Protein AF-A0A953Q8E8-F1 (afdb_monomer_lite)

Foldseek 3Di:
DDDDDDDDPPPPDDLVVVLVVVLVVVVVVLVVVVVVVVPPPDVDDDPDPVVVVVVVVVVVVVSVVVVVVVSVVSVVVSVLVVLVVVPPVPSVVVVVVVVVVVVVVVVVVVVVVVVVVVCVVVVVCVVPVPCPPVVLVVLLVVLVVVLVVQQVLQQVLQVVLLPDPQNLCCLVVVNCPSSQVSVVVCVVSLQLWKKFKDFQRATPDIDNDPDDPVVVVVFFPPPDLPPDFGWGDDPQWIWTWHWDAHPPGMIMIRIHTDDGCSVVSNVVCVVPDDDPPPPDDPPDDDDDDDDDDDDDDDD

Structure (mmCIF, N/CA/C/O backbone):
data_AF-A0A953Q8E8-F1
#
_entry.id   AF-A0A953Q8E8-F1
#
loop_
_atom_site.group_PDB
_atom_site.id
_atom_site.type_symbol
_atom_site.label_atom_id
_atom_site.label_alt_id
_atom_site.label_comp_id
_atom_site.label_asym_id
_atom_site.label_entity_id
_atom_site.label_seq_id
_atom_site.pdbx_PDB_ins_code
_atom_site.Cartn_x
_atom_site.Cartn_y
_atom_site.Cartn_z
_atom_site.occupancy
_atom_site.B_iso_or_equiv
_atom_site.auth_seq_id
_atom_site.auth_comp_id
_atom_site.auth_asym_id
_atom_site.auth_atom_id
_atom_site.pdbx_PDB_model_num
ATOM 1 N N . MET A 1 1 ? -44.436 -12.951 95.318 1.00 45.59 1 MET A N 1
ATOM 2 C CA . MET A 1 1 ? -43.429 -12.126 94.616 1.00 45.59 1 MET A CA 1
ATOM 3 C C . MET A 1 1 ? -42.955 -12.911 93.400 1.00 45.59 1 MET A C 1
ATOM 5 O O . MET A 1 1 ? -42.306 -13.929 93.579 1.00 45.59 1 MET A O 1
ATOM 9 N N . VAL A 1 2 ? -43.357 -12.518 92.189 1.00 55.03 2 VAL A N 1
ATOM 10 C CA . VAL A 1 2 ? -42.912 -13.153 90.934 1.00 55.03 2 VAL A CA 1
ATOM 11 C C . VAL A 1 2 ? -41.957 -12.173 90.262 1.00 55.03 2 VAL A C 1
ATOM 13 O O . VAL A 1 2 ? -42.358 -11.064 89.922 1.00 55.03 2 VAL A O 1
ATOM 16 N N . ALA A 1 3 ? -40.685 -12.548 90.145 1.00 64.62 3 ALA A N 1
ATOM 17 C CA . ALA A 1 3 ? -39.668 -11.712 89.516 1.00 64.62 3 ALA A CA 1
ATOM 18 C C . ALA A 1 3 ? -39.956 -11.551 88.005 1.00 64.62 3 ALA A C 1
ATOM 20 O O . ALA A 1 3 ? -40.271 -12.550 87.346 1.00 64.62 3 ALA A O 1
ATOM 21 N N . PRO A 1 4 ? -39.839 -10.343 87.419 1.00 59.78 4 PRO A N 1
ATOM 22 C CA . PRO A 1 4 ? -39.986 -10.159 85.979 1.00 59.78 4 PRO A CA 1
ATOM 23 C C . PRO A 1 4 ? -38.814 -10.821 85.246 1.00 59.78 4 PRO A C 1
ATOM 25 O O . PRO A 1 4 ? -37.652 -10.634 85.610 1.00 59.78 4 PRO A O 1
ATOM 28 N N . ARG A 1 5 ? -39.107 -11.600 84.201 1.00 61.28 5 ARG A N 1
ATOM 29 C CA . ARG A 1 5 ? -38.079 -12.232 83.360 1.00 61.28 5 ARG A CA 1
ATOM 30 C C . ARG A 1 5 ? -37.286 -11.155 82.599 1.00 61.28 5 ARG A C 1
ATOM 32 O O . ARG A 1 5 ? -37.912 -10.278 82.004 1.00 61.28 5 ARG A O 1
ATOM 39 N N . PRO A 1 6 ? -35.943 -11.222 82.550 1.00 56.91 6 PRO A N 1
ATOM 40 C CA . PRO A 1 6 ? -35.150 -10.268 81.786 1.00 56.91 6 PRO A CA 1
ATOM 41 C C . PRO A 1 6 ? -35.373 -10.464 80.282 1.00 56.91 6 PRO A C 1
ATOM 43 O O . PRO A 1 6 ? -35.261 -11.572 79.751 1.00 56.91 6 PRO A O 1
ATOM 46 N N . ILE A 1 7 ? -35.682 -9.367 79.594 1.00 59.38 7 ILE A N 1
ATOM 47 C CA . ILE A 1 7 ? -35.796 -9.297 78.138 1.00 59.38 7 ILE A CA 1
ATOM 48 C C . ILE A 1 7 ? -34.377 -9.427 77.573 1.00 59.38 7 ILE A C 1
ATOM 50 O O . ILE A 1 7 ? -33.546 -8.541 77.766 1.00 59.38 7 ILE A O 1
ATOM 54 N N . ARG A 1 8 ? -34.070 -10.542 76.899 1.00 60.88 8 ARG A N 1
ATOM 55 C CA . ARG A 1 8 ? -32.809 -10.670 76.155 1.00 60.88 8 ARG A CA 1
ATOM 56 C C . ARG A 1 8 ? -32.838 -9.690 74.975 1.00 60.88 8 ARG A C 1
ATOM 58 O O . ARG A 1 8 ? -33.804 -9.726 74.213 1.00 60.88 8 ARG A O 1
ATOM 65 N N . PRO A 1 9 ? -31.807 -8.855 74.767 1.00 49.25 9 PRO A N 1
ATOM 66 C CA . PRO A 1 9 ? -31.685 -8.118 73.522 1.00 49.25 9 PRO A CA 1
ATOM 67 C C . PRO A 1 9 ? -31.403 -9.115 72.389 1.00 49.25 9 PRO A C 1
ATOM 69 O O . PRO A 1 9 ? -30.383 -9.803 72.385 1.00 49.25 9 PRO A O 1
ATOM 72 N N . GLU A 1 10 ? -32.329 -9.203 71.436 1.00 50.34 10 GLU A N 1
ATOM 73 C CA . GLU A 1 10 ? -32.137 -9.856 70.139 1.00 50.34 10 GLU A CA 1
ATOM 74 C C . GLU A 1 10 ? -30.954 -9.186 69.416 1.00 50.34 10 GLU A C 1
ATOM 76 O O . GLU A 1 10 ? -31.073 -8.128 68.793 1.00 50.34 10 GLU A O 1
ATOM 81 N N . LEU A 1 11 ? -29.770 -9.789 69.531 1.00 51.69 11 LEU A N 1
ATOM 82 C CA . LEU A 1 11 ? -28.597 -9.456 68.729 1.00 51.69 11 LEU A CA 1
ATOM 83 C C . LEU A 1 11 ? -28.919 -9.768 67.267 1.00 51.69 11 LEU A C 1
ATOM 85 O O . LEU A 1 11 ? -28.750 -10.899 66.834 1.00 51.69 11 LEU A O 1
ATOM 89 N N . LYS A 1 12 ? -29.376 -8.770 66.505 1.00 48.22 12 LYS A N 1
ATOM 90 C CA . LYS A 1 12 ? -29.641 -8.867 65.062 1.00 48.22 12 LYS A CA 1
ATOM 91 C C . LYS A 1 12 ? -28.322 -8.922 64.271 1.00 48.22 12 LYS A C 1
ATOM 93 O O . LYS A 1 12 ? -27.727 -7.865 64.035 1.00 48.22 12 LYS A O 1
ATOM 98 N N . PRO A 1 13 ? -27.843 -10.088 63.792 1.00 56.03 13 PRO A N 1
ATOM 99 C CA . PRO A 1 13 ? -26.496 -10.207 63.259 1.00 56.03 13 PRO A CA 1
ATOM 100 C C . PRO A 1 13 ? -26.566 -10.603 61.780 1.00 56.03 13 PRO A C 1
ATOM 102 O O . PRO A 1 13 ? -26.566 -11.789 61.472 1.00 56.03 13 PRO A O 1
ATOM 105 N N . SER A 1 14 ? -26.646 -9.664 60.825 1.00 51.94 14 SER A N 1
ATOM 106 C CA . SER A 1 14 ? -26.509 -10.099 59.413 1.00 51.94 14 SER A CA 1
ATOM 107 C C . SER A 1 14 ? -26.249 -9.045 58.337 1.00 51.94 14 SER A C 1
ATOM 109 O O . SER A 1 14 ? -25.827 -9.407 57.249 1.00 51.94 14 SER A O 1
ATOM 111 N N . SER A 1 15 ? -26.443 -7.742 58.567 1.00 57.56 15 SER A N 1
ATOM 112 C CA . SER A 1 15 ? -26.245 -6.784 57.456 1.00 57.56 15 SER A CA 1
ATOM 113 C C . SER A 1 15 ? -24.759 -6.564 57.119 1.00 57.56 15 SER A C 1
ATOM 115 O O . SER A 1 15 ? -24.371 -6.519 55.956 1.00 57.56 15 SER A O 1
ATOM 117 N N . ARG A 1 16 ? -23.884 -6.524 58.137 1.00 59.19 16 ARG A N 1
ATOM 118 C CA . ARG A 1 16 ? -22.443 -6.265 57.945 1.00 59.19 16 ARG A CA 1
ATOM 119 C C . ARG A 1 16 ? -21.725 -7.391 57.194 1.00 59.19 16 ARG A C 1
ATOM 121 O O . ARG A 1 16 ? -20.856 -7.109 56.382 1.00 59.19 16 ARG A O 1
ATOM 128 N N . LYS A 1 17 ? -22.119 -8.650 57.423 1.00 58.66 17 LYS A N 1
ATOM 129 C CA . LYS A 1 17 ? -21.502 -9.823 56.782 1.00 58.66 17 LYS A CA 1
ATOM 130 C C . LYS A 1 17 ? -21.804 -9.873 55.278 1.00 58.66 17 LYS A C 1
ATOM 132 O O . LYS A 1 17 ? -20.897 -10.121 54.498 1.00 58.66 17 LYS A O 1
ATOM 137 N N . GLY A 1 18 ? -23.034 -9.545 54.868 1.00 60.41 18 GLY A N 1
ATOM 138 C CA . GLY A 1 18 ? -23.411 -9.482 53.449 1.00 60.41 18 GLY A CA 1
ATOM 139 C C . GLY A 1 18 ? -22.715 -8.353 52.683 1.00 60.41 18 GLY A C 1
ATOM 140 O O . GLY A 1 18 ? -22.295 -8.554 51.549 1.00 60.41 18 GLY A O 1
ATOM 141 N N . VAL A 1 19 ? -22.521 -7.191 53.323 1.00 64.12 19 VAL A N 1
ATOM 142 C CA . VAL A 1 19 ? -21.741 -6.086 52.739 1.00 64.12 19 VAL A CA 1
ATOM 143 C C . VAL A 1 19 ? -20.289 -6.501 52.534 1.00 64.12 19 VAL A C 1
ATOM 145 O O . VAL A 1 19 ? -19.754 -6.267 51.460 1.00 64.12 19 VAL A O 1
ATOM 148 N N . ILE A 1 20 ? -19.669 -7.151 53.524 1.00 69.19 20 ILE A N 1
ATOM 149 C CA . ILE A 1 20 ? -18.280 -7.616 53.419 1.00 69.19 20 ILE A CA 1
ATOM 150 C C . ILE A 1 20 ? -18.137 -8.651 52.297 1.00 69.19 20 ILE A C 1
ATOM 152 O O . ILE A 1 20 ? -17.208 -8.530 51.513 1.00 69.19 20 ILE A O 1
ATOM 156 N N . VAL A 1 21 ? -19.070 -9.603 52.172 1.00 70.50 21 VAL A N 1
ATOM 157 C CA . VAL A 1 21 ? -19.035 -10.650 51.132 1.00 70.50 21 VAL A CA 1
ATOM 158 C C . VAL A 1 21 ? -19.229 -10.087 49.722 1.00 70.50 21 VAL A C 1
ATOM 160 O O . VAL A 1 21 ? -18.520 -10.488 48.804 1.00 70.50 21 VAL A O 1
ATOM 163 N N . LEU A 1 22 ? -20.157 -9.144 49.525 1.00 68.44 22 LEU A N 1
ATOM 164 C CA . LEU A 1 22 ? -20.314 -8.507 48.213 1.00 68.44 22 LEU A CA 1
ATOM 165 C C . LEU A 1 22 ? -19.077 -7.669 47.858 1.00 68.44 22 LEU A C 1
ATOM 167 O O . LEU A 1 22 ? -18.671 -7.615 46.704 1.00 68.44 22 LEU A O 1
ATOM 171 N N . LEU A 1 23 ? -18.472 -7.029 48.855 1.00 67.62 23 LEU A N 1
ATOM 172 C CA . LEU A 1 23 ? -17.284 -6.202 48.699 1.00 67.62 23 LEU A CA 1
ATOM 173 C C . LEU A 1 23 ? -16.067 -7.061 48.322 1.00 67.62 23 LEU A C 1
ATOM 175 O O . LEU A 1 23 ? -15.373 -6.716 47.369 1.00 67.62 23 LEU A O 1
ATOM 179 N N . THR A 1 24 ? -15.859 -8.216 48.964 1.00 74.12 24 THR A N 1
ATOM 180 C CA . THR A 1 24 ? -14.834 -9.181 48.532 1.00 74.12 24 THR A CA 1
ATOM 181 C C . THR A 1 24 ? -15.126 -9.763 47.155 1.00 74.12 24 THR A C 1
ATOM 183 O O . THR A 1 24 ? -14.203 -9.867 46.355 1.00 74.12 24 THR A O 1
ATOM 186 N N . LEU A 1 25 ? -16.382 -10.090 46.832 1.00 76.81 25 LEU A N 1
ATOM 187 C CA . LEU A 1 25 ? -16.746 -10.605 45.507 1.00 76.81 25 LEU A CA 1
ATOM 188 C C . LEU A 1 25 ? -16.512 -9.561 44.404 1.00 76.81 25 LEU A C 1
ATOM 190 O O . LEU A 1 25 ? -16.001 -9.892 43.339 1.00 76.81 25 LEU A O 1
ATOM 194 N N . CYS A 1 26 ? -16.843 -8.297 44.671 1.00 69.88 26 CYS A N 1
ATOM 195 C CA . CYS A 1 26 ? -16.631 -7.197 43.739 1.00 69.88 26 CYS A CA 1
ATOM 196 C C . CYS A 1 26 ? -15.137 -6.928 43.531 1.00 69.88 26 CYS A C 1
ATOM 198 O O . CYS A 1 26 ? -14.725 -6.740 42.393 1.00 69.88 26 CYS A O 1
ATOM 200 N N . ILE A 1 27 ? -14.325 -6.965 44.598 1.00 75.00 27 ILE A N 1
ATOM 201 C CA . ILE A 1 27 ? -12.858 -6.865 44.511 1.00 75.00 27 ILE A CA 1
ATOM 202 C C . ILE A 1 27 ? -12.277 -8.034 43.707 1.00 75.00 27 ILE A C 1
ATOM 204 O O . ILE A 1 27 ? -11.412 -7.817 42.867 1.00 75.00 27 ILE A O 1
ATOM 208 N N . LEU A 1 28 ? -12.761 -9.258 43.928 1.00 77.19 28 LEU A N 1
ATOM 209 C CA . LEU A 1 28 ? -12.260 -10.459 43.257 1.00 77.19 28 LEU A CA 1
ATOM 210 C C . LEU A 1 28 ? -12.620 -10.482 41.766 1.00 77.19 28 LEU A C 1
ATOM 212 O O . LEU A 1 28 ? -11.763 -10.765 40.934 1.00 77.19 28 LEU A O 1
ATOM 216 N N . LEU A 1 29 ? -13.859 -10.127 41.413 1.00 75.44 29 LEU A N 1
ATOM 217 C CA . LEU A 1 29 ? -14.298 -10.017 40.018 1.00 75.44 29 LEU A CA 1
ATOM 218 C C . LEU A 1 29 ? -13.484 -8.955 39.275 1.00 75.44 29 LEU A C 1
ATOM 220 O O . LEU A 1 29 ? -13.043 -9.159 38.149 1.00 75.44 29 LEU A O 1
ATOM 224 N N . LEU A 1 30 ? -13.229 -7.841 39.945 1.00 65.62 30 LEU A N 1
ATOM 225 C CA . LEU A 1 30 ? -12.467 -6.728 39.415 1.00 65.62 30 LEU A CA 1
ATOM 226 C C . LEU A 1 30 ? -10.963 -7.032 39.289 1.00 65.62 30 LEU A C 1
ATOM 228 O O . LEU A 1 30 ? -10.337 -6.614 38.318 1.00 65.62 30 LEU A O 1
ATOM 232 N N . PHE A 1 31 ? -10.401 -7.827 40.202 1.00 73.38 31 PHE A N 1
ATOM 233 C CA . PHE A 1 31 ? -9.064 -8.404 40.056 1.00 73.38 31 PHE A CA 1
ATOM 234 C C . PHE A 1 31 ? -8.991 -9.367 38.858 1.00 73.38 31 PHE A C 1
ATOM 236 O O . PHE A 1 31 ? -8.017 -9.354 38.111 1.00 73.38 31 PHE A O 1
ATOM 243 N N . GLY A 1 32 ? -10.049 -10.145 38.609 1.00 76.62 32 GLY A N 1
ATOM 244 C CA . GLY A 1 32 ? -10.161 -10.987 37.414 1.00 76.62 32 GLY A CA 1
ATOM 245 C C . GLY A 1 32 ? -10.196 -10.183 36.110 1.00 76.62 32 GLY A C 1
ATOM 246 O O . GLY A 1 32 ? -9.513 -10.533 35.152 1.00 76.62 32 GLY A O 1
ATOM 247 N N . VAL A 1 33 ? -10.935 -9.069 36.082 1.00 69.81 33 VAL A N 1
ATOM 248 C CA . VAL A 1 33 ? -10.978 -8.163 34.919 1.00 69.81 33 VAL A CA 1
ATOM 249 C C . VAL A 1 33 ? -9.622 -7.492 34.680 1.00 69.81 33 VAL A C 1
ATOM 251 O O . VAL A 1 33 ? -9.218 -7.374 33.529 1.00 69.81 33 VAL A O 1
ATOM 254 N N . LEU A 1 34 ? -8.888 -7.113 35.733 1.00 67.56 34 LEU A N 1
ATOM 255 C CA . LEU A 1 34 ? -7.507 -6.620 35.613 1.00 67.56 34 LEU A CA 1
ATOM 256 C C . LEU A 1 34 ? -6.601 -7.627 34.915 1.00 67.56 34 LEU A C 1
ATOM 258 O O . LEU A 1 34 ? -5.953 -7.270 33.940 1.00 67.56 34 LEU A O 1
ATOM 262 N N . LEU A 1 35 ? -6.589 -8.874 35.395 1.00 70.31 35 LEU A N 1
ATOM 263 C CA . LEU A 1 35 ? -5.771 -9.938 34.811 1.00 70.31 35 LEU A CA 1
ATOM 264 C C . LEU A 1 35 ? -6.138 -10.198 33.347 1.00 70.31 35 LEU A C 1
ATOM 266 O O . LEU A 1 35 ? -5.256 -10.445 32.524 1.00 70.31 35 LEU A O 1
ATOM 270 N N . ALA A 1 36 ? -7.428 -10.117 33.013 1.00 64.88 36 ALA A N 1
ATOM 271 C CA . ALA A 1 36 ? -7.898 -10.249 31.642 1.00 64.88 36 ALA A CA 1
ATOM 272 C C . ALA A 1 36 ? -7.416 -9.081 30.767 1.00 64.88 36 ALA A C 1
ATOM 274 O O . ALA A 1 36 ? -6.852 -9.318 29.706 1.00 64.88 36 ALA A O 1
ATOM 275 N N . LEU A 1 37 ? -7.568 -7.833 31.222 1.00 61.59 37 LEU A N 1
ATOM 276 C CA . LEU A 1 37 ? -7.144 -6.641 30.479 1.00 61.59 37 LEU A CA 1
ATOM 277 C C . LEU A 1 37 ? -5.624 -6.558 30.297 1.00 61.59 37 LEU A C 1
ATOM 279 O O . LEU A 1 37 ? -5.180 -6.095 29.256 1.00 61.59 37 LEU A O 1
ATOM 283 N N . THR A 1 38 ? -4.830 -7.027 31.265 1.00 63.50 38 THR A N 1
ATOM 284 C CA . THR A 1 38 ? -3.369 -7.133 31.110 1.00 63.50 38 THR A CA 1
ATOM 285 C C . THR A 1 38 ? -2.945 -8.295 30.214 1.00 63.50 38 THR A C 1
ATOM 287 O O . THR A 1 38 ? -1.823 -8.285 29.725 1.00 63.50 38 THR A O 1
ATOM 290 N N . SER A 1 39 ? -3.801 -9.307 30.031 1.00 61.59 39 SER A N 1
ATOM 291 C CA . SER A 1 39 ? -3.517 -10.463 29.162 1.00 61.59 39 SER A CA 1
ATOM 292 C C . SER A 1 39 ? -3.929 -10.239 27.708 1.00 61.59 39 SER A C 1
ATOM 294 O O . SER A 1 39 ? -3.461 -10.956 26.829 1.00 61.59 39 SER A O 1
ATOM 296 N N . PHE A 1 40 ? -4.818 -9.282 27.436 1.00 54.81 40 PHE A N 1
ATOM 297 C CA . PHE A 1 40 ? -5.098 -8.866 26.069 1.00 54.81 40 PHE A CA 1
ATOM 298 C C . PHE A 1 40 ? -3.968 -7.946 25.605 1.00 54.81 40 PHE A C 1
ATOM 300 O O . PHE A 1 40 ? -3.892 -6.800 26.044 1.00 54.81 40 PHE A O 1
ATOM 307 N N . ASP A 1 41 ? -3.106 -8.460 24.722 1.00 49.66 41 ASP A N 1
ATOM 308 C CA . ASP A 1 41 ? -2.119 -7.701 23.945 1.00 49.66 41 ASP A CA 1
ATOM 309 C C . ASP A 1 41 ? -2.825 -6.578 23.164 1.00 49.66 41 ASP A C 1
ATOM 311 O O . ASP A 1 41 ? -3.214 -6.721 22.003 1.00 49.66 41 ASP A O 1
ATOM 315 N N . LEU A 1 42 ? -3.058 -5.446 23.826 1.00 54.78 42 LEU A N 1
ATOM 316 C CA . LEU A 1 42 ? -3.485 -4.221 23.173 1.00 54.78 42 LEU A CA 1
ATOM 317 C C . LEU A 1 42 ? -2.309 -3.766 22.296 1.00 54.78 42 LEU A C 1
ATOM 319 O O . LEU A 1 42 ? -1.212 -3.592 22.826 1.00 54.78 42 LEU A O 1
ATOM 323 N N . PRO A 1 43 ? -2.503 -3.549 20.981 1.00 51.47 43 PRO A N 1
ATOM 324 C CA . PRO A 1 43 ? -1.445 -3.175 20.044 1.00 51.47 43 PRO A CA 1
ATOM 325 C C . PRO A 1 43 ? -1.087 -1.691 20.202 1.00 51.47 43 PRO A C 1
ATOM 327 O O . PRO A 1 43 ? -1.180 -0.892 19.274 1.00 51.47 43 PRO A O 1
ATOM 330 N N . LEU A 1 44 ? -0.730 -1.301 21.419 1.00 51.47 44 LEU A N 1
ATOM 331 C CA . LEU A 1 44 ? -0.213 0.002 21.777 1.00 51.47 44 LEU A CA 1
ATOM 332 C C . LEU A 1 44 ? 1.232 -0.252 22.190 1.00 51.47 44 LEU A C 1
ATOM 334 O O . LEU A 1 44 ? 1.500 -0.514 23.356 1.00 51.47 44 LEU A O 1
ATOM 338 N N . ASN A 1 45 ? 2.139 -0.245 21.213 1.00 54.59 45 ASN A N 1
ATOM 339 C CA . ASN A 1 45 ? 3.579 -0.295 21.443 1.00 54.59 45 ASN A CA 1
ATOM 340 C C . ASN A 1 45 ? 4.077 1.141 21.653 1.00 54.59 45 ASN A C 1
ATOM 342 O O . ASN A 1 45 ? 4.281 1.854 20.673 1.00 54.59 45 ASN A O 1
ATOM 346 N N . PRO A 1 46 ? 4.231 1.624 22.896 1.00 56.44 46 PRO A N 1
ATOM 347 C CA . PRO A 1 46 ? 4.964 2.853 23.139 1.00 56.44 46 PRO A CA 1
ATOM 348 C C . PRO A 1 46 ? 6.435 2.620 22.785 1.00 56.44 46 PRO A C 1
ATOM 350 O O . PRO A 1 46 ? 7.122 1.845 23.445 1.00 56.44 46 PRO A O 1
ATOM 353 N N . ASP A 1 47 ? 6.935 3.338 21.783 1.00 60.66 47 ASP A N 1
ATOM 354 C CA . ASP A 1 47 ? 8.329 3.263 21.320 1.00 60.66 47 ASP A CA 1
ATOM 355 C C . ASP A 1 47 ? 9.349 3.767 22.369 1.00 60.66 47 ASP A C 1
ATOM 357 O O . ASP A 1 47 ? 10.557 3.773 22.140 1.00 60.66 47 ASP A O 1
ATOM 361 N N . THR A 1 48 ? 8.898 4.241 23.538 1.00 70.56 48 THR A N 1
ATOM 362 C CA . THR A 1 48 ? 9.754 4.797 24.596 1.00 70.56 48 THR A CA 1
ATOM 363 C C . THR A 1 48 ? 9.241 4.440 25.995 1.00 70.56 48 THR A C 1
ATOM 365 O O . THR A 1 48 ? 8.058 4.606 26.303 1.00 70.56 48 THR A O 1
ATOM 368 N N . ASN A 1 49 ? 10.154 4.043 26.894 1.00 74.19 49 ASN A N 1
ATOM 369 C CA . ASN A 1 49 ? 9.856 3.653 28.285 1.00 74.19 49 ASN A CA 1
ATOM 370 C C . ASN A 1 49 ? 9.037 4.702 29.065 1.00 74.19 49 ASN A C 1
ATOM 372 O O . ASN A 1 49 ? 8.240 4.348 29.930 1.00 74.19 49 ASN A O 1
ATOM 376 N N . GLN A 1 50 ? 9.204 5.994 28.759 1.00 76.25 50 GLN A N 1
ATOM 377 C CA . GLN A 1 50 ? 8.434 7.072 29.390 1.00 76.25 50 GLN A CA 1
ATOM 378 C C . GLN A 1 50 ? 6.947 7.026 29.012 1.00 76.25 50 GLN A C 1
ATOM 380 O O . GLN A 1 50 ? 6.094 7.139 29.888 1.00 76.25 50 GLN A O 1
ATOM 385 N N . GLN A 1 51 ? 6.626 6.794 27.738 1.00 74.56 51 GLN A N 1
ATOM 386 C CA . GLN A 1 51 ? 5.246 6.737 27.254 1.00 74.56 51 GLN A CA 1
ATOM 387 C C . GLN A 1 51 ? 4.515 5.499 27.793 1.00 74.56 51 GLN A C 1
ATOM 389 O O . GLN A 1 51 ? 3.344 5.595 28.162 1.00 74.56 51 GLN A O 1
ATOM 394 N N . LEU A 1 52 ? 5.231 4.375 27.943 1.00 78.00 52 LEU A N 1
ATOM 395 C CA . LEU A 1 52 ? 4.726 3.181 28.625 1.00 78.00 52 LEU A CA 1
ATOM 396 C C . LEU A 1 52 ? 4.344 3.480 30.079 1.00 78.00 52 LEU A C 1
ATOM 398 O O . LEU A 1 52 ? 3.236 3.159 30.504 1.00 78.00 52 LEU A O 1
ATOM 402 N N . LEU A 1 53 ? 5.233 4.134 30.833 1.00 78.94 53 LEU A N 1
ATOM 403 C CA . LEU A 1 53 ? 4.987 4.477 32.235 1.00 78.94 53 LEU A CA 1
ATOM 404 C C . LEU A 1 53 ? 3.839 5.479 32.390 1.00 78.94 53 LEU A C 1
ATOM 406 O O . LEU A 1 53 ? 3.019 5.311 33.292 1.00 78.94 53 LEU A O 1
ATOM 410 N N . THR A 1 54 ? 3.730 6.487 31.520 1.00 79.31 54 THR A N 1
ATOM 411 C CA . THR A 1 54 ? 2.616 7.447 31.551 1.00 79.31 54 THR A CA 1
ATOM 412 C C . THR A 1 54 ? 1.287 6.766 31.241 1.00 79.31 54 THR A C 1
ATOM 414 O O . THR A 1 54 ? 0.319 6.963 31.972 1.00 79.31 54 THR A O 1
ATOM 417 N N . PHE A 1 55 ? 1.239 5.929 30.202 1.00 76.50 55 PHE A N 1
ATOM 418 C CA . PHE A 1 55 ? 0.028 5.208 29.822 1.00 76.50 55 PHE A CA 1
ATOM 419 C C . PHE A 1 55 ? -0.403 4.201 30.896 1.00 76.50 55 PHE A C 1
ATOM 421 O O . PHE A 1 55 ? -1.579 4.158 31.265 1.00 76.50 55 PHE A O 1
ATOM 428 N N . ALA A 1 56 ? 0.546 3.445 31.456 1.00 79.00 56 ALA A N 1
ATOM 429 C CA . ALA A 1 56 ? 0.291 2.512 32.550 1.00 79.00 56 ALA A CA 1
ATOM 430 C C . ALA A 1 56 ? -0.192 3.242 33.811 1.00 79.00 56 ALA A C 1
ATOM 432 O O . ALA A 1 56 ? -1.173 2.825 34.424 1.00 79.00 56 ALA A O 1
ATOM 433 N N . SER A 1 57 ? 0.436 4.368 34.163 1.00 78.44 57 SER A N 1
ATOM 434 C CA . SER A 1 57 ? 0.044 5.178 35.323 1.00 78.44 57 SER A CA 1
ATOM 435 C C . SER A 1 57 ? -1.344 5.795 35.148 1.00 78.44 57 SER A C 1
ATOM 437 O O . SER A 1 57 ? -2.154 5.751 36.071 1.00 78.44 57 SER A O 1
ATOM 439 N N . LEU A 1 58 ? -1.653 6.333 33.963 1.00 81.94 58 LEU A N 1
ATOM 440 C CA . LEU A 1 58 ? -2.962 6.912 33.660 1.00 81.94 58 LEU A CA 1
ATOM 441 C C . LEU A 1 58 ? -4.057 5.839 33.671 1.00 81.94 58 LEU A C 1
ATOM 443 O O . LEU A 1 58 ? -5.114 6.041 34.265 1.00 81.94 58 LEU A O 1
ATOM 447 N N . SER A 1 59 ? -3.786 4.677 33.074 1.00 77.12 59 SER A N 1
ATOM 448 C CA . SER A 1 59 ? -4.713 3.542 33.064 1.00 77.12 59 SER A CA 1
ATOM 449 C C . SER A 1 59 ? -4.965 3.019 34.477 1.00 77.12 59 SER A C 1
ATOM 451 O O . SER A 1 59 ? -6.117 2.835 34.866 1.00 77.12 59 SER A O 1
ATOM 453 N N . ALA A 1 60 ? -3.910 2.860 35.281 1.00 78.75 60 ALA A N 1
ATOM 454 C CA . ALA A 1 60 ? -4.023 2.471 36.683 1.00 78.75 60 ALA A CA 1
ATOM 455 C C . ALA A 1 60 ? -4.812 3.506 37.502 1.00 78.75 60 ALA A C 1
ATOM 457 O O . ALA A 1 60 ? -5.658 3.130 38.311 1.00 78.75 60 ALA A O 1
ATOM 458 N N . LEU A 1 61 ? -4.597 4.804 37.266 1.00 82.19 61 LEU A N 1
ATOM 459 C CA . LEU A 1 61 ? -5.337 5.878 37.928 1.00 82.19 61 LEU A CA 1
ATOM 460 C C . LEU A 1 61 ? -6.831 5.834 37.589 1.00 82.19 61 LEU A C 1
ATOM 462 O O . LEU A 1 61 ? -7.661 5.824 38.498 1.00 82.19 61 LEU A O 1
ATOM 466 N N . ILE A 1 62 ? -7.176 5.792 36.297 1.00 80.62 62 ILE A N 1
ATOM 467 C CA . ILE A 1 62 ? -8.569 5.708 35.829 1.00 80.62 62 ILE A CA 1
ATOM 468 C C . ILE A 1 62 ? -9.237 4.463 36.415 1.00 80.62 62 ILE A C 1
ATOM 470 O O . ILE A 1 62 ? -10.372 4.523 36.887 1.00 80.62 62 ILE A O 1
ATOM 474 N N . PHE A 1 63 ? -8.512 3.349 36.447 1.00 75.94 63 PHE A N 1
ATOM 475 C CA . PHE A 1 63 ? -8.985 2.100 37.013 1.00 75.94 63 PHE A CA 1
ATOM 476 C C . PHE A 1 63 ? -9.268 2.204 38.521 1.00 75.94 63 PHE A C 1
ATOM 478 O O . PHE A 1 63 ? -10.364 1.867 38.966 1.00 75.94 63 PHE A O 1
ATOM 485 N N . VAL A 1 64 ? -8.331 2.730 39.316 1.00 76.75 64 VAL A N 1
ATOM 486 C CA . VAL A 1 64 ? -8.528 2.948 40.761 1.00 76.75 64 VAL A CA 1
ATOM 487 C C . VAL A 1 64 ? -9.694 3.906 41.021 1.00 76.75 64 VAL A C 1
ATOM 489 O O . VAL A 1 64 ? -10.490 3.680 41.936 1.00 76.75 64 VAL A O 1
ATOM 492 N N . LEU A 1 65 ? -9.848 4.945 40.198 1.00 73.50 65 LEU A N 1
ATOM 493 C CA . LEU A 1 65 ? -10.970 5.877 40.288 1.00 73.50 65 LEU A CA 1
ATOM 494 C C . LEU A 1 65 ? -12.306 5.169 40.013 1.00 73.50 65 LEU A C 1
ATOM 496 O O . LEU A 1 65 ? -13.268 5.335 40.768 1.00 73.50 65 LEU A O 1
ATOM 500 N N . PHE A 1 66 ? -12.351 4.331 38.975 1.00 77.56 66 PHE A N 1
ATOM 501 C CA . PHE A 1 66 ? -13.511 3.509 38.644 1.00 77.56 66 PHE A C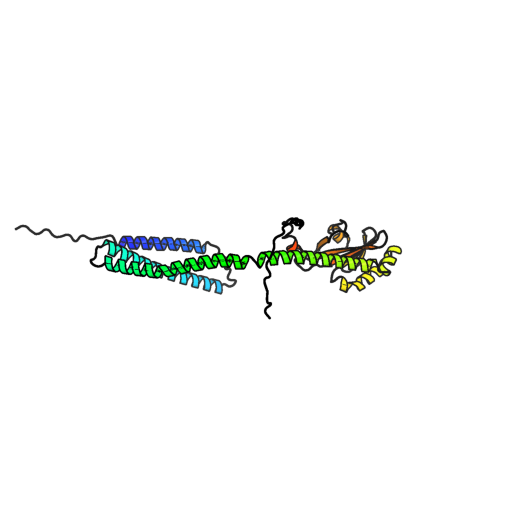A 1
ATOM 502 C C . PHE A 1 66 ? -13.861 2.530 39.776 1.00 77.56 66 PHE A C 1
ATOM 504 O O . PHE A 1 66 ? -15.041 2.390 40.113 1.00 77.56 66 PHE A O 1
ATOM 511 N N . LEU A 1 67 ? -12.863 1.916 40.433 1.00 76.00 67 LEU A N 1
ATOM 512 C CA . LEU A 1 67 ? -13.075 1.106 41.644 1.00 76.00 67 LEU A CA 1
ATOM 513 C C . LEU A 1 67 ? -13.723 1.917 42.744 1.00 76.00 67 LEU A C 1
ATOM 515 O O . LEU A 1 67 ? -14.707 1.473 43.325 1.00 76.00 67 LEU A O 1
ATOM 519 N N . ALA A 1 68 ? -13.130 3.064 43.072 1.00 74.00 68 ALA A N 1
ATOM 52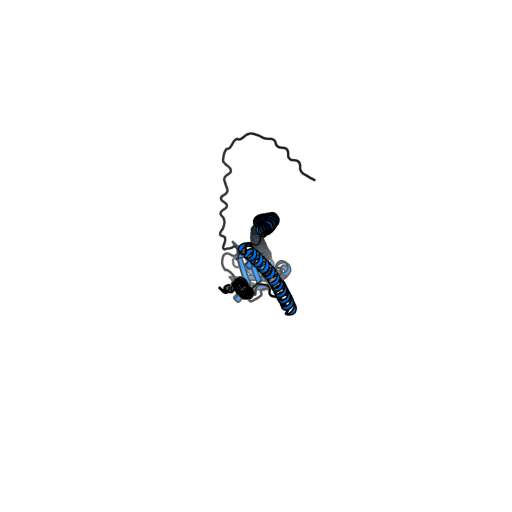0 C CA . ALA A 1 68 ? -13.569 3.880 44.190 1.00 74.00 68 ALA A CA 1
ATOM 521 C C . ALA A 1 68 ? -15.029 4.308 43.989 1.00 74.00 68 ALA A C 1
ATOM 523 O O . ALA A 1 68 ? -15.854 4.156 44.892 1.00 74.00 68 ALA A O 1
ATOM 524 N N . LEU A 1 69 ? -15.370 4.752 42.777 1.00 72.25 69 LEU A N 1
ATOM 525 C CA . LEU A 1 69 ? -16.735 5.097 42.383 1.00 72.25 69 LEU A CA 1
ATOM 526 C C . LEU A 1 69 ? -17.682 3.898 42.486 1.00 72.25 69 LEU A C 1
ATOM 528 O O . LEU A 1 69 ? -18.730 3.995 43.130 1.00 72.25 69 LEU A O 1
ATOM 532 N N . THR A 1 70 ? -17.303 2.755 41.909 1.00 73.75 70 THR A N 1
ATOM 533 C CA . THR A 1 70 ? -18.111 1.526 41.942 1.00 73.75 70 THR A CA 1
ATOM 534 C C . THR A 1 70 ? -18.334 1.050 43.377 1.00 73.75 70 THR A C 1
ATOM 536 O O . THR A 1 70 ? -19.452 0.714 43.758 1.00 73.75 70 THR A O 1
ATOM 539 N N . PHE A 1 71 ? -17.303 1.093 44.216 1.00 74.62 71 PHE A N 1
ATOM 540 C CA . PHE A 1 71 ? -17.366 0.738 45.629 1.00 74.62 71 PHE A CA 1
ATOM 541 C C . PHE A 1 71 ? -18.333 1.635 46.409 1.00 74.62 71 PHE A C 1
ATOM 543 O O . PHE A 1 71 ? -19.178 1.138 47.160 1.00 74.62 71 PHE A O 1
ATOM 550 N N . VAL A 1 72 ? -18.241 2.957 46.223 1.00 73.31 72 VAL A N 1
ATOM 551 C CA . VAL A 1 72 ? -19.147 3.925 46.860 1.00 73.31 72 VAL A CA 1
ATOM 552 C C . VAL A 1 72 ? -20.587 3.682 46.408 1.00 73.31 72 VAL A C 1
ATOM 554 O O . VAL A 1 72 ? -21.494 3.645 47.245 1.00 73.31 72 VAL A O 1
ATOM 557 N N . LEU A 1 73 ? -20.797 3.455 45.109 1.00 73.12 73 LEU A N 1
ATOM 558 C CA . LEU A 1 73 ? -22.107 3.155 44.539 1.00 73.12 73 LEU A CA 1
ATOM 559 C C . LEU A 1 73 ? -22.696 1.877 45.146 1.00 73.12 73 LEU A C 1
ATOM 561 O O . LEU A 1 73 ? -23.802 1.904 45.682 1.00 73.12 73 LEU A O 1
ATOM 565 N N . VAL A 1 74 ? -21.944 0.778 45.129 1.00 71.00 74 VAL A N 1
ATOM 566 C CA . VAL A 1 74 ? -22.370 -0.520 45.663 1.00 71.00 74 VAL A CA 1
ATOM 567 C C . VAL A 1 74 ? -22.682 -0.429 47.155 1.00 71.00 74 VAL A C 1
ATOM 569 O O . VAL A 1 74 ? -23.733 -0.899 47.591 1.00 71.00 74 VAL A O 1
ATOM 572 N N . ARG A 1 75 ? -21.828 0.233 47.949 1.00 70.88 75 ARG A N 1
ATOM 573 C CA . ARG A 1 75 ? -22.079 0.479 49.379 1.00 70.88 75 ARG A CA 1
ATOM 574 C C . ARG A 1 75 ? -23.395 1.227 49.595 1.00 70.88 75 ARG A C 1
ATOM 576 O O . ARG A 1 75 ? -24.156 0.874 50.499 1.00 70.88 75 ARG A O 1
ATOM 583 N N . ASN A 1 76 ? -23.665 2.245 48.783 1.00 66.25 76 ASN A N 1
ATOM 584 C CA . ASN A 1 76 ? -24.885 3.040 48.877 1.00 66.25 76 ASN A CA 1
ATOM 585 C C . ASN A 1 76 ? -26.123 2.232 48.471 1.00 66.25 76 ASN A C 1
ATOM 587 O O . ASN A 1 76 ? -27.122 2.261 49.189 1.00 66.25 76 ASN A O 1
ATOM 591 N N . VAL A 1 77 ? -26.045 1.454 47.389 1.00 69.69 77 VAL A N 1
ATOM 592 C CA . VAL A 1 77 ? -27.128 0.568 46.933 1.00 69.69 77 VAL A CA 1
ATOM 593 C C . VAL A 1 77 ? -27.424 -0.510 47.976 1.00 69.69 77 VAL A C 1
ATOM 595 O O . VAL A 1 77 ? -28.584 -0.729 48.319 1.00 69.69 77 VAL A O 1
ATOM 598 N N . LEU A 1 78 ? -26.396 -1.138 48.549 1.00 71.81 78 LEU A N 1
ATOM 599 C CA . LEU A 1 78 ? -26.553 -2.137 49.604 1.00 71.81 78 LEU A CA 1
ATOM 600 C C . LEU A 1 78 ? -27.175 -1.559 50.875 1.00 71.81 78 LEU A C 1
ATOM 602 O O . LEU A 1 78 ? -28.076 -2.173 51.448 1.00 71.81 78 LEU A O 1
ATOM 606 N N . LYS A 1 79 ? -26.725 -0.376 51.315 1.00 66.25 79 LYS A N 1
ATOM 607 C CA . LYS A 1 79 ? -27.317 0.330 52.460 1.00 66.25 79 LYS A CA 1
ATOM 608 C C . LYS A 1 79 ? -28.795 0.618 52.205 1.00 66.25 79 LYS A C 1
ATOM 610 O O . LYS A 1 79 ? -29.628 0.312 53.055 1.00 66.25 79 LYS A O 1
ATOM 615 N N . LEU A 1 80 ? -29.119 1.121 51.014 1.00 64.75 80 LEU A N 1
ATOM 616 C CA . LEU A 1 80 ? -30.488 1.398 50.591 1.00 64.75 80 LEU A CA 1
ATOM 617 C C . LEU A 1 80 ? -31.353 0.125 50.598 1.00 64.75 80 LEU A C 1
ATOM 619 O O . LEU A 1 80 ? -32.481 0.135 51.089 1.00 64.75 80 LEU A O 1
ATOM 623 N N . PHE A 1 81 ? -30.819 -0.996 50.105 1.00 66.19 81 PHE A N 1
ATOM 624 C CA . PHE A 1 81 ? -31.526 -2.277 50.071 1.00 66.19 81 PHE A CA 1
ATOM 625 C C . PHE A 1 81 ? -31.739 -2.859 51.478 1.00 66.19 81 PHE A C 1
ATOM 627 O O . PHE A 1 81 ? -32.814 -3.378 51.789 1.00 66.19 81 PHE A O 1
ATOM 634 N N . ALA A 1 82 ? -30.748 -2.721 52.364 1.00 65.19 82 ALA A N 1
ATOM 635 C CA . ALA A 1 82 ? -30.843 -3.141 53.759 1.00 65.19 82 ALA A CA 1
ATOM 636 C C . ALA A 1 82 ? -31.859 -2.296 54.549 1.00 65.19 82 ALA A C 1
ATOM 638 O O . ALA A 1 82 ? -32.683 -2.856 55.273 1.00 65.19 82 ALA A O 1
ATOM 639 N N . GLU A 1 83 ? -31.860 -0.971 54.372 1.00 63.50 83 GLU A N 1
ATOM 640 C CA . GLU A 1 83 ? -32.848 -0.050 54.961 1.00 63.50 83 GLU A CA 1
ATOM 641 C C . GLU A 1 83 ? -34.275 -0.342 54.474 1.00 63.50 83 GLU A C 1
ATOM 643 O O . GLU A 1 83 ? -35.242 -0.160 55.219 1.00 63.50 83 GLU A O 1
ATOM 648 N N . ARG A 1 84 ? -34.420 -0.863 53.249 1.00 58.59 84 ARG A N 1
ATOM 649 C CA . ARG A 1 84 ? -35.698 -1.344 52.706 1.00 58.59 84 ARG A CA 1
ATOM 650 C C . ARG A 1 84 ? -36.191 -2.608 53.419 1.00 58.59 84 ARG A C 1
ATOM 652 O O . ARG A 1 84 ? -37.386 -2.732 53.673 1.00 58.59 84 ARG A O 1
ATOM 659 N N . ARG A 1 85 ? -35.279 -3.521 53.781 1.00 58.50 85 ARG A N 1
ATOM 660 C CA . ARG A 1 85 ? -35.582 -4.778 54.500 1.00 58.50 85 ARG A CA 1
ATOM 661 C C . ARG A 1 85 ? -35.837 -4.566 55.999 1.00 58.50 85 ARG A C 1
ATOM 663 O O . ARG A 1 85 ? -36.465 -5.403 56.636 1.00 58.50 85 ARG A O 1
ATOM 670 N N . LEU A 1 86 ? -35.345 -3.461 56.562 1.00 56.69 86 LEU A N 1
ATOM 671 C CA . LEU A 1 86 ? -35.424 -3.127 57.989 1.00 56.69 86 LEU A CA 1
ATOM 672 C C . LEU A 1 86 ? -36.718 -2.412 58.415 1.00 56.69 86 LEU A C 1
ATOM 674 O O . LEU A 1 86 ? -36.902 -2.203 59.609 1.00 56.69 86 LEU A O 1
ATOM 678 N N . GLY A 1 87 ? -37.621 -2.081 57.483 1.00 54.50 87 GLY A N 1
ATOM 679 C CA . GLY A 1 87 ? -38.977 -1.625 57.819 1.00 54.50 87 GLY A CA 1
ATOM 680 C C . GLY A 1 87 ? -39.051 -0.276 58.545 1.00 54.50 87 GLY A C 1
ATOM 681 O O . GLY A 1 87 ? -39.974 -0.055 59.320 1.00 54.50 87 GLY A O 1
ATOM 682 N N . VAL A 1 88 ? -38.095 0.628 58.314 1.00 60.34 88 VAL A N 1
ATOM 683 C CA . VAL A 1 88 ? -38.095 1.963 58.936 1.00 60.34 88 VAL A CA 1
ATOM 684 C C . VAL A 1 88 ? -39.225 2.813 58.332 1.00 60.34 88 VAL A C 1
ATOM 686 O O . VAL A 1 88 ? -39.297 2.967 57.106 1.00 60.34 88 VAL A O 1
ATOM 689 N N . LEU A 1 89 ? -40.115 3.355 59.171 1.00 49.56 89 LEU A N 1
ATOM 690 C CA . LEU A 1 89 ? -41.192 4.270 58.763 1.00 49.56 89 LEU A CA 1
ATOM 691 C C . LEU A 1 89 ? -40.600 5.436 57.938 1.00 49.56 89 LEU A C 1
ATOM 693 O O . LEU A 1 89 ? -39.691 6.121 58.390 1.00 49.56 89 LEU A O 1
ATOM 697 N N . GLY A 1 90 ? -41.060 5.606 56.689 1.00 61.38 90 GLY A N 1
ATOM 698 C CA . GLY A 1 90 ? -40.558 6.609 55.726 1.00 61.38 90 GLY A CA 1
ATOM 699 C C . GLY A 1 90 ? -39.577 6.098 54.649 1.00 61.38 90 GLY A C 1
ATOM 700 O O . GLY A 1 90 ? -39.447 6.717 53.591 1.00 61.38 90 GLY A O 1
ATOM 701 N N . SER A 1 91 ? -38.958 4.922 54.830 1.00 63.12 91 SER A N 1
ATOM 702 C CA . SER A 1 91 ? -37.986 4.330 53.880 1.00 63.12 91 SER A CA 1
ATOM 703 C C . SER A 1 91 ? -38.573 4.065 52.482 1.00 63.12 91 SER A C 1
ATOM 705 O O . SER A 1 91 ? -37.918 4.294 51.461 1.00 63.12 91 SER A O 1
ATOM 707 N N . LYS A 1 92 ? -39.850 3.661 52.406 1.00 63.78 92 LYS A N 1
ATOM 708 C CA . LYS A 1 92 ? -40.558 3.400 51.136 1.00 63.78 92 LYS A CA 1
ATOM 709 C C . LYS A 1 92 ? -40.754 4.661 50.284 1.00 63.78 92 LYS A C 1
ATOM 711 O O . LYS A 1 92 ? -40.707 4.574 49.061 1.00 63.78 92 LYS A O 1
ATOM 716 N N . PHE A 1 93 ? -40.944 5.822 50.915 1.00 71.31 93 PHE A N 1
ATOM 717 C CA . PHE A 1 93 ? -41.120 7.097 50.211 1.00 71.31 93 PHE A CA 1
ATOM 718 C C . PHE A 1 93 ? -39.779 7.597 49.660 1.00 71.31 93 PHE A C 1
ATOM 720 O O . PHE A 1 93 ? -39.671 7.926 48.480 1.00 71.31 93 PHE A O 1
ATOM 727 N N . ARG A 1 94 ? -38.724 7.533 50.487 1.00 68.62 94 ARG A N 1
ATOM 728 C CA . ARG A 1 94 ? -37.353 7.903 50.103 1.00 68.62 94 ARG A CA 1
ATOM 729 C C . ARG A 1 94 ? -36.818 7.043 48.959 1.00 68.62 94 ARG A C 1
ATOM 731 O O . ARG A 1 94 ? -36.263 7.570 48.004 1.00 68.62 94 ARG A O 1
ATOM 738 N N . THR A 1 95 ? -37.020 5.727 49.022 1.00 71.38 95 THR A N 1
ATOM 739 C CA . THR A 1 95 ? -36.594 4.812 47.950 1.00 71.38 95 THR A CA 1
ATOM 740 C C . THR A 1 95 ? -37.376 5.020 46.658 1.00 71.38 95 THR A C 1
ATOM 742 O O . THR A 1 95 ? -36.768 5.002 45.595 1.00 71.38 95 THR A O 1
ATOM 745 N N . ARG A 1 96 ? -38.693 5.264 46.718 1.00 79.06 96 ARG A N 1
ATOM 746 C CA . ARG A 1 96 ? -39.499 5.547 45.518 1.00 79.06 96 ARG A CA 1
ATOM 747 C C . ARG A 1 96 ? -39.060 6.839 44.826 1.00 79.06 96 ARG A C 1
ATOM 749 O O . ARG A 1 96 ? -38.971 6.851 43.605 1.00 79.06 96 ARG A O 1
ATOM 756 N N . LEU A 1 97 ? -38.733 7.877 45.598 1.00 84.88 97 LEU A N 1
ATOM 757 C CA . LEU A 1 97 ? -38.222 9.145 45.074 1.00 84.88 97 LEU A CA 1
ATOM 758 C C . LEU A 1 97 ? -36.838 8.968 44.431 1.00 84.88 97 LEU A C 1
ATOM 760 O O . LEU A 1 97 ? -36.648 9.372 43.292 1.00 84.88 97 LEU A O 1
ATOM 764 N N . VAL A 1 98 ? -35.909 8.272 45.096 1.00 78.62 98 VAL A N 1
ATOM 765 C CA . VAL A 1 98 ? -34.565 7.995 44.548 1.00 78.62 98 VAL A CA 1
ATOM 766 C C . VAL A 1 98 ? -34.628 7.137 43.279 1.00 78.62 98 VAL A C 1
ATOM 768 O O . VAL A 1 98 ? -33.936 7.434 42.310 1.00 78.62 98 VAL A O 1
ATOM 771 N N . VAL A 1 99 ? -35.475 6.102 43.246 1.00 78.81 99 VAL A N 1
ATOM 772 C CA . VAL A 1 99 ? -35.665 5.257 42.053 1.00 78.81 99 VAL A CA 1
ATOM 773 C C . VAL A 1 99 ? -36.303 6.046 40.908 1.00 78.81 99 VAL A C 1
ATOM 775 O O . VAL A 1 99 ? -35.886 5.878 39.766 1.00 78.81 99 VAL A O 1
ATOM 778 N N . ALA A 1 100 ? -37.266 6.928 41.193 1.00 81.25 100 ALA A N 1
ATOM 779 C CA . ALA A 1 100 ? -37.869 7.792 40.180 1.00 81.25 100 ALA A CA 1
ATOM 780 C C . ALA A 1 100 ? -36.847 8.773 39.587 1.00 81.25 100 ALA A C 1
ATOM 782 O O . ALA A 1 100 ? -36.775 8.907 38.370 1.00 81.25 100 ALA A O 1
ATOM 783 N N . SER A 1 101 ? -36.012 9.400 40.422 1.00 82.81 101 SER A N 1
ATOM 784 C CA . SER A 1 101 ? -34.931 10.279 39.961 1.00 82.81 101 SER A CA 1
ATOM 785 C C . SER A 1 101 ? -33.885 9.530 39.132 1.00 82.81 101 SER A C 1
ATOM 787 O O . SER A 1 101 ? -33.468 10.035 38.095 1.00 82.81 101 SER A O 1
ATOM 789 N N . LEU A 1 102 ? -33.507 8.313 39.543 1.00 83.94 102 LEU A N 1
ATOM 790 C CA . LEU A 1 102 ? -32.609 7.442 38.778 1.00 83.94 102 LEU A CA 1
ATOM 791 C C . LEU A 1 102 ? -33.200 7.084 37.413 1.00 83.94 102 LEU A C 1
ATOM 793 O O . LEU A 1 102 ? -32.533 7.246 36.398 1.00 83.94 102 LEU A O 1
ATOM 797 N N . LEU A 1 103 ? -34.452 6.628 37.361 1.00 84.38 103 LEU A N 1
ATOM 798 C CA . LEU A 1 103 ? -35.109 6.293 36.095 1.00 84.38 103 LEU A CA 1
ATOM 799 C C . LEU A 1 103 ? -35.205 7.510 35.170 1.00 84.38 103 LEU A C 1
ATOM 801 O O . LEU A 1 103 ? -34.906 7.395 33.983 1.00 84.38 103 LEU A O 1
ATOM 805 N N . LEU A 1 104 ? -35.551 8.678 35.718 1.00 92.25 104 LEU A N 1
ATOM 806 C CA . LEU A 1 104 ? -35.639 9.925 34.964 1.00 92.25 104 LEU A CA 1
ATOM 807 C C . LEU A 1 104 ? -34.277 10.355 34.398 1.00 92.25 104 LEU A C 1
ATOM 809 O O . LEU A 1 104 ? -34.222 10.832 33.269 1.00 92.25 104 LEU A O 1
ATOM 813 N N . SER A 1 105 ? -33.179 10.151 35.139 1.00 88.81 105 SER A N 1
ATOM 814 C CA . SER A 1 105 ? -31.827 10.466 34.658 1.00 88.81 105 SER A CA 1
ATOM 815 C C . SER A 1 105 ? -31.260 9.421 33.696 1.00 88.81 105 SER A C 1
ATOM 817 O O . SER A 1 105 ? -30.461 9.763 32.832 1.00 88.81 105 SER A O 1
ATOM 819 N N . PHE A 1 106 ? -31.649 8.149 33.823 1.00 88.88 106 PHE A N 1
ATOM 820 C CA . PHE A 1 106 ? -31.192 7.082 32.926 1.00 88.88 106 PHE A CA 1
ATOM 821 C C . PHE A 1 106 ? -31.870 7.133 31.556 1.00 88.88 106 PHE A C 1
ATOM 823 O O . PHE A 1 106 ? -31.250 6.770 30.558 1.00 88.88 106 PHE A O 1
ATOM 830 N N . LEU A 1 107 ? -33.114 7.611 31.492 1.00 91.44 107 LEU A N 1
ATOM 831 C CA . LEU A 1 107 ? -33.874 7.723 30.250 1.00 91.44 107 LEU A CA 1
ATOM 832 C C . LEU A 1 107 ? -33.121 8.486 29.131 1.00 91.44 107 LEU A C 1
ATOM 834 O O . LEU A 1 107 ? -32.968 7.921 28.045 1.00 91.44 107 LEU A O 1
ATOM 838 N N . PRO A 1 108 ? -32.577 9.703 29.356 1.00 91.38 108 PRO A N 1
ATOM 839 C CA . PRO A 1 108 ? -31.809 10.414 28.332 1.00 91.38 108 PRO A CA 1
ATOM 840 C C . PRO A 1 108 ? -30.472 9.739 28.000 1.00 91.38 108 PRO A C 1
ATOM 842 O O . PRO A 1 108 ? -30.038 9.788 26.852 1.00 91.38 108 PRO A O 1
ATOM 845 N N . VAL A 1 109 ? -29.832 9.069 28.965 1.00 94.25 109 VAL A N 1
ATOM 846 C CA . VAL A 1 109 ? -28.565 8.349 28.743 1.00 94.25 109 VAL A CA 1
ATOM 847 C C . VAL A 1 109 ? -28.773 7.169 27.797 1.00 94.25 109 VAL A C 1
ATOM 849 O O . VAL A 1 109 ? -28.001 6.988 26.860 1.00 94.25 109 VAL A O 1
ATOM 852 N N . ILE A 1 110 ? -29.844 6.397 27.999 1.00 92.50 110 ILE A N 1
ATOM 853 C CA . ILE A 1 110 ? -30.207 5.281 27.118 1.00 92.50 110 ILE A CA 1
ATOM 854 C C . ILE A 1 110 ? -30.541 5.805 25.716 1.00 92.50 110 ILE A C 1
ATOM 856 O O . ILE A 1 110 ? -30.075 5.241 24.729 1.00 92.50 110 ILE A O 1
ATOM 860 N N . GLY A 1 111 ? -31.283 6.914 25.617 1.00 95.50 111 GLY A N 1
ATOM 861 C CA . GLY A 1 111 ? -31.571 7.563 24.335 1.00 95.50 111 GLY A CA 1
ATOM 862 C C . GLY A 1 111 ? -30.301 7.974 23.583 1.00 95.50 111 GLY A C 1
ATOM 863 O O . GLY A 1 111 ? -30.148 7.642 22.408 1.00 95.50 111 GLY A O 1
ATOM 864 N N . MET A 1 112 ? -29.357 8.621 24.273 1.00 96.19 112 MET A N 1
ATOM 865 C CA . MET A 1 112 ? -28.055 8.985 23.703 1.00 96.19 112 MET A CA 1
ATOM 866 C C . MET A 1 112 ? -27.229 7.763 23.300 1.00 96.19 112 MET A C 1
ATOM 868 O O . MET A 1 112 ? -26.599 7.781 22.247 1.00 96.19 112 MET A O 1
ATOM 872 N N . PHE A 1 113 ? -27.264 6.686 24.087 1.00 94.94 113 PHE A N 1
ATOM 873 C CA . PHE A 1 113 ? -26.587 5.435 23.751 1.00 94.94 113 PHE A CA 1
ATOM 874 C C . PHE A 1 113 ? -27.131 4.821 22.454 1.00 94.94 113 PHE A C 1
ATOM 876 O O . PHE A 1 113 ? -26.352 4.506 21.556 1.00 94.94 113 PHE A O 1
ATOM 883 N N . PHE A 1 114 ? -28.456 4.704 22.313 1.00 95.81 114 PHE A N 1
ATOM 884 C CA . PHE A 1 114 ? -29.070 4.200 21.079 1.00 95.81 114 PHE A CA 1
ATOM 885 C C . PHE A 1 114 ? -28.786 5.112 19.883 1.00 95.81 114 PHE A C 1
ATOM 887 O O . PHE A 1 114 ? -28.476 4.615 18.801 1.00 95.81 114 PHE A O 1
ATOM 894 N N . PHE A 1 115 ? -28.847 6.434 20.068 1.00 94.25 115 PHE A N 1
ATOM 895 C CA . PHE A 1 115 ? -28.504 7.390 19.017 1.00 94.25 115 PHE A CA 1
ATOM 896 C C . PHE A 1 115 ? -27.051 7.230 18.561 1.00 94.25 115 PHE A C 1
ATOM 898 O O . PHE A 1 115 ? -26.800 7.110 17.364 1.00 94.25 115 PHE A O 1
ATOM 905 N N . ALA A 1 116 ? -26.106 7.157 19.501 1.00 93.44 116 ALA A N 1
ATOM 906 C CA . ALA A 1 116 ? -24.695 6.940 19.205 1.00 93.44 116 ALA A CA 1
ATOM 907 C C . ALA A 1 116 ? -24.455 5.591 18.515 1.00 93.44 116 ALA A C 1
ATOM 909 O O . ALA A 1 116 ? -23.684 5.532 17.563 1.00 93.44 116 ALA A O 1
ATOM 910 N N . TYR A 1 117 ? -25.144 4.526 18.935 1.00 92.06 117 TYR A N 1
ATOM 911 C CA . TYR A 1 117 ? -25.059 3.210 18.300 1.00 92.06 117 TYR A CA 1
ATOM 912 C C . TYR A 1 117 ? -25.544 3.240 16.844 1.00 92.06 117 TYR A C 1
ATOM 914 O O . TYR A 1 117 ? -24.837 2.787 15.944 1.00 92.06 117 TYR A O 1
ATOM 922 N N . VAL A 1 118 ? -26.720 3.827 16.592 1.00 89.06 118 VAL A N 1
ATOM 923 C CA . VAL A 1 118 ? -27.273 3.971 15.235 1.00 89.06 118 VAL A CA 1
ATOM 924 C C . VAL A 1 118 ? -26.373 4.852 14.373 1.00 89.06 118 VAL A C 1
ATOM 926 O O . VAL A 1 118 ? -26.105 4.511 13.219 1.00 89.06 118 VAL A O 1
ATOM 929 N N . LEU A 1 119 ? -25.897 5.971 14.926 1.00 91.12 119 LEU A N 1
ATOM 930 C CA . LEU A 1 119 ? -24.984 6.877 14.243 1.00 91.12 119 LEU A CA 1
ATOM 931 C C . LEU A 1 119 ? -23.680 6.167 13.895 1.00 91.12 119 LEU A C 1
ATOM 933 O O . LEU A 1 119 ? -23.255 6.264 12.753 1.00 91.12 119 LEU A O 1
ATOM 937 N N . MET A 1 120 ? -23.075 5.434 14.830 1.00 89.12 120 MET A N 1
ATOM 938 C CA . MET A 1 120 ? -21.846 4.677 14.602 1.00 89.12 120 MET A CA 1
ATOM 939 C C . MET A 1 120 ? -22.047 3.648 13.492 1.00 89.12 120 MET A C 1
ATOM 941 O O . MET A 1 120 ? -21.312 3.672 12.512 1.00 89.12 120 MET A O 1
ATOM 945 N N . ASN A 1 121 ? -23.082 2.809 13.590 1.00 85.00 121 ASN A N 1
ATOM 946 C CA . ASN A 1 121 ? -23.325 1.751 12.613 1.00 85.00 121 ASN A CA 1
ATOM 947 C C . ASN A 1 121 ? -23.547 2.316 11.202 1.00 85.00 121 ASN A C 1
ATOM 949 O O . ASN A 1 121 ? -22.942 1.850 10.247 1.00 85.00 121 ASN A O 1
ATOM 953 N N . ARG A 1 122 ? -24.356 3.376 11.070 1.00 82.00 122 ARG A N 1
ATOM 954 C CA . ARG A 1 122 ? -24.602 4.025 9.770 1.00 82.00 122 ARG A CA 1
ATOM 955 C C . ARG A 1 122 ? -23.415 4.834 9.259 1.00 82.00 122 ARG A C 1
ATOM 957 O O . ARG A 1 122 ? -23.229 4.948 8.051 1.00 82.00 122 ARG A O 1
ATOM 964 N N . SER A 1 123 ? -22.655 5.451 10.161 1.00 81.12 123 SER A N 1
ATOM 965 C CA . SER A 1 123 ? -21.484 6.235 9.779 1.00 81.12 123 SER A CA 1
ATOM 966 C C . SER A 1 123 ? -20.397 5.308 9.270 1.00 81.12 123 SER A C 1
ATOM 968 O O . SER A 1 123 ? -19.875 5.581 8.201 1.00 81.12 123 SER A O 1
ATOM 970 N N . ILE A 1 124 ? -20.100 4.208 9.970 1.00 74.56 124 ILE A N 1
ATOM 971 C CA . ILE A 1 124 ? -19.121 3.199 9.540 1.00 74.56 124 ILE A CA 1
ATOM 972 C C . ILE A 1 124 ? -19.409 2.786 8.097 1.00 74.56 124 ILE A C 1
ATOM 974 O O . ILE A 1 124 ? -18.560 2.996 7.236 1.00 74.56 124 ILE A O 1
ATOM 978 N N . ASP A 1 125 ? -20.628 2.335 7.803 1.00 68.50 125 ASP A N 1
ATOM 979 C CA . ASP A 1 125 ? -20.984 1.921 6.444 1.00 68.50 125 ASP A CA 1
ATOM 980 C C . ASP A 1 125 ? -20.708 3.033 5.419 1.00 68.50 125 ASP A C 1
ATOM 982 O O . ASP A 1 125 ? -20.079 2.781 4.399 1.00 68.50 125 ASP A O 1
ATOM 986 N N . LYS A 1 126 ? -21.070 4.288 5.723 1.00 69.81 126 LYS A N 1
ATOM 987 C CA . LYS A 1 126 ? -20.878 5.440 4.825 1.00 69.81 126 LYS A CA 1
ATOM 988 C C . LYS A 1 126 ? -19.415 5.879 4.660 1.00 69.81 126 LYS A C 1
ATOM 990 O O . LYS A 1 126 ? -19.022 6.278 3.567 1.00 69.81 126 LYS A O 1
ATOM 995 N N . TRP A 1 127 ? -18.614 5.840 5.725 1.00 66.88 127 TRP A N 1
ATOM 996 C CA . TRP A 1 127 ? -17.184 6.167 5.675 1.00 66.88 127 TRP A CA 1
ATOM 997 C C . TRP A 1 127 ? -16.395 5.101 4.896 1.00 66.88 127 TRP A C 1
ATOM 999 O O . TRP A 1 127 ? -15.351 5.423 4.330 1.00 66.88 127 TRP A O 1
ATOM 1009 N N . PHE A 1 128 ? -16.907 3.866 4.807 1.00 62.03 128 PHE A N 1
ATOM 1010 C CA . PHE A 1 128 ? -16.230 2.752 4.136 1.00 62.03 128 PHE A CA 1
ATOM 1011 C C . PHE A 1 128 ? -16.824 2.347 2.772 1.00 62.03 128 PHE A C 1
ATOM 1013 O O . PHE A 1 128 ? -16.129 1.689 2.001 1.00 62.03 128 PHE A O 1
ATOM 1020 N N . SER A 1 129 ? -18.049 2.750 2.415 1.00 59.72 129 SER A N 1
ATOM 1021 C CA . SER A 1 129 ? -18.746 2.247 1.215 1.00 59.72 129 SER A CA 1
ATOM 1022 C C . SER A 1 129 ? -18.353 2.884 -0.122 1.00 59.72 129 SER A C 1
ATOM 1024 O O . SER A 1 129 ? -18.772 2.377 -1.158 1.00 59.72 129 SER A O 1
ATOM 1026 N N . THR A 1 130 ? -17.612 3.996 -0.146 1.00 58.03 130 THR A N 1
ATOM 1027 C CA . THR A 1 130 ? -17.410 4.766 -1.396 1.00 58.03 130 THR A CA 1
ATOM 1028 C C . THR A 1 130 ? -15.940 5.038 -1.753 1.00 58.03 130 THR A C 1
ATOM 1030 O O . THR A 1 130 ? -15.620 4.946 -2.928 1.00 58.03 130 THR A O 1
ATOM 1033 N N . PRO A 1 131 ? -14.990 5.246 -0.819 1.00 56.78 131 PRO A N 1
ATOM 1034 C CA . PRO A 1 131 ? -13.600 5.491 -1.226 1.00 56.78 131 PRO A CA 1
ATOM 1035 C C . PRO A 1 131 ? -12.704 4.248 -1.305 1.00 56.78 131 PRO A C 1
ATOM 1037 O O . PRO A 1 131 ? -11.659 4.321 -1.931 1.00 56.78 131 PRO A O 1
ATOM 1040 N N . VAL A 1 132 ? -13.024 3.119 -0.662 1.00 57.91 132 VAL A N 1
ATOM 1041 C CA . VAL A 1 132 ? -12.034 2.022 -0.541 1.00 57.91 132 VAL A CA 1
ATOM 1042 C C . VAL A 1 132 ? -12.068 1.070 -1.737 1.00 57.91 132 VAL A C 1
ATOM 1044 O O . VAL A 1 132 ? -11.014 0.689 -2.241 1.00 57.91 132 VAL A O 1
ATOM 1047 N N . GLU A 1 133 ? -13.253 0.717 -2.233 1.00 56.25 133 GLU A N 1
ATOM 1048 C CA . GLU A 1 133 ? -13.373 -0.251 -3.332 1.00 56.25 133 GLU A CA 1
ATOM 1049 C C . GLU A 1 133 ? -13.139 0.395 -4.711 1.00 56.25 133 GLU A C 1
ATOM 1051 O O . GLU A 1 133 ? -12.570 -0.238 -5.601 1.00 56.25 133 GLU A O 1
ATOM 1056 N N . GLU A 1 134 ? -13.512 1.670 -4.877 1.00 56.72 134 GLU A N 1
ATOM 1057 C CA . GLU A 1 134 ? -13.315 2.440 -6.114 1.00 56.72 134 GLU A CA 1
ATOM 1058 C C . GLU A 1 134 ? -11.843 2.853 -6.282 1.00 56.72 134 GLU A C 1
ATOM 1060 O O . GLU A 1 134 ? -11.223 2.483 -7.275 1.00 56.72 134 GLU A O 1
ATOM 1065 N N . VAL A 1 135 ? -11.204 3.416 -5.244 1.00 59.56 135 VAL A N 1
ATOM 1066 C CA . VAL A 1 135 ? -9.755 3.721 -5.266 1.00 59.56 135 VAL A CA 1
ATOM 1067 C C . VAL A 1 135 ? -8.915 2.456 -5.480 1.00 59.56 135 VAL A C 1
ATOM 1069 O O . VAL A 1 135 ? -7.874 2.495 -6.143 1.00 59.56 135 VAL A O 1
ATOM 1072 N N . ARG A 1 136 ? -9.361 1.297 -4.974 1.00 59.94 136 ARG A N 1
ATOM 1073 C CA . ARG A 1 136 ? -8.665 0.020 -5.183 1.00 59.94 136 ARG A CA 1
ATOM 1074 C C . ARG A 1 136 ? -8.783 -0.494 -6.622 1.00 59.94 136 ARG A C 1
ATOM 1076 O O . ARG A 1 136 ? -7.782 -0.979 -7.153 1.00 59.94 136 ARG A O 1
ATOM 1083 N N . ARG A 1 137 ? -9.954 -0.378 -7.264 1.00 60.78 137 ARG A N 1
ATOM 1084 C CA . ARG A 1 137 ? -10.131 -0.725 -8.691 1.00 60.78 137 ARG A CA 1
ATOM 1085 C C . ARG A 1 137 ? -9.397 0.240 -9.614 1.00 60.78 137 ARG A C 1
ATOM 1087 O O . ARG A 1 137 ? -8.762 -0.207 -10.571 1.00 60.78 137 ARG A O 1
ATOM 1094 N N . ASP A 1 138 ? -9.412 1.526 -9.292 1.00 65.00 138 ASP A N 1
ATOM 1095 C CA . ASP A 1 138 ? -8.716 2.550 -10.068 1.00 65.00 138 ASP A CA 1
ATOM 1096 C C . ASP A 1 138 ? -7.203 2.334 -10.016 1.00 65.00 138 ASP A C 1
ATOM 1098 O O . ASP A 1 138 ? -6.534 2.391 -11.044 1.00 65.00 138 ASP A O 1
ATOM 1102 N N . THR A 1 139 ? -6.659 1.952 -8.856 1.00 71.00 139 THR A N 1
ATOM 1103 C CA . THR A 1 139 ? -5.225 1.646 -8.718 1.00 71.00 139 THR A CA 1
ATOM 1104 C C . THR A 1 139 ? -4.806 0.433 -9.558 1.00 71.00 139 THR A C 1
ATOM 1106 O O . THR A 1 139 ? -3.752 0.459 -10.194 1.00 71.00 139 THR A O 1
ATOM 1109 N N . ALA A 1 140 ? -5.621 -0.627 -9.601 1.00 71.81 140 ALA A N 1
ATOM 1110 C CA . ALA A 1 140 ? -5.327 -1.810 -10.414 1.00 71.81 140 ALA A CA 1
ATOM 1111 C C . ALA A 1 140 ? -5.421 -1.510 -11.919 1.00 71.81 140 ALA A C 1
ATOM 1113 O O . ALA A 1 140 ? -4.565 -1.933 -12.699 1.00 71.81 140 ALA A O 1
ATOM 1114 N N . THR A 1 141 ? -6.424 -0.726 -12.317 1.00 79.50 141 THR A N 1
ATOM 1115 C CA . THR A 1 141 ? -6.593 -0.278 -13.704 1.00 79.50 141 THR A CA 1
ATOM 1116 C C . THR A 1 141 ? -5.415 0.597 -14.129 1.00 79.50 141 THR A C 1
ATOM 1118 O O . THR A 1 141 ? -4.799 0.328 -15.159 1.00 79.50 141 THR A O 1
ATOM 1121 N N . MET A 1 142 ? -5.014 1.561 -13.296 1.00 79.31 142 MET A N 1
ATOM 1122 C CA . MET A 1 142 ? -3.844 2.410 -13.537 1.00 79.31 142 MET A CA 1
ATOM 1123 C C . MET A 1 142 ? -2.544 1.608 -13.620 1.00 79.31 142 MET A C 1
ATOM 1125 O O . MET A 1 142 ? -1.738 1.859 -14.512 1.00 79.31 142 MET A O 1
ATOM 1129 N N . ALA A 1 143 ? -2.349 0.603 -12.759 1.00 80.94 143 ALA A N 1
ATOM 1130 C CA . ALA A 1 143 ? -1.194 -0.288 -12.854 1.00 80.94 143 ALA A CA 1
ATOM 1131 C C . ALA A 1 143 ? -1.183 -1.051 -14.190 1.00 80.94 143 ALA A C 1
ATOM 1133 O O . ALA A 1 143 ? -0.158 -1.100 -14.865 1.00 80.94 143 ALA A O 1
ATOM 1134 N N . SER A 1 144 ? -2.327 -1.587 -14.629 1.00 81.88 144 SER A N 1
ATOM 1135 C CA . SER A 1 144 ? -2.414 -2.286 -15.918 1.00 81.88 144 SER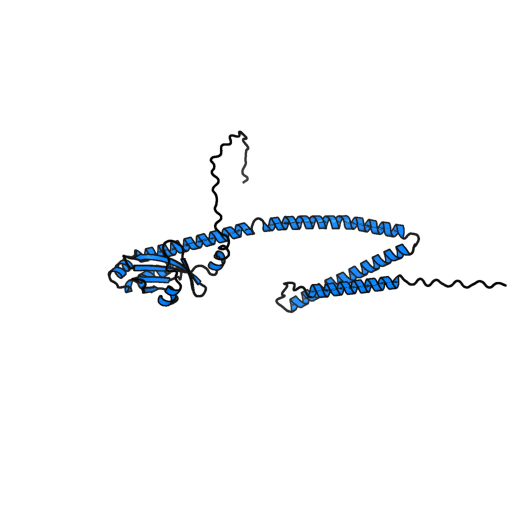 A CA 1
ATOM 1136 C C . SER A 1 144 ? -2.139 -1.366 -17.118 1.00 81.88 144 SER A C 1
ATOM 1138 O O . SER A 1 144 ? -1.408 -1.756 -18.029 1.00 81.88 144 SER A O 1
ATOM 1140 N N . LEU A 1 145 ? -2.649 -0.129 -17.094 1.00 85.25 145 LEU A N 1
ATOM 1141 C CA . LEU A 1 145 ? -2.409 0.874 -18.133 1.00 85.25 145 LEU A CA 1
ATOM 1142 C C . LEU A 1 145 ? -0.943 1.306 -18.165 1.00 85.25 145 LEU A C 1
ATOM 1144 O O . LEU A 1 145 ? -0.362 1.395 -19.243 1.00 85.25 145 LEU A O 1
ATOM 1148 N N . LEU A 1 146 ? -0.320 1.507 -17.000 1.00 86.4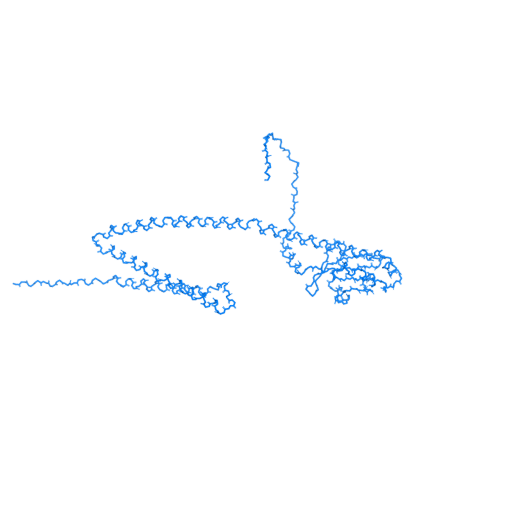4 146 LEU A N 1
ATOM 1149 C CA . LEU A 1 146 ? 1.098 1.848 -16.909 1.00 86.44 146 LEU A CA 1
ATOM 1150 C C . LEU A 1 146 ? 1.988 0.715 -17.437 1.00 86.44 146 LEU A C 1
ATOM 1152 O O . LEU A 1 146 ? 2.936 0.990 -18.166 1.00 86.44 146 LEU A O 1
ATOM 1156 N N . SER A 1 147 ? 1.667 -0.550 -17.131 1.00 85.00 147 SER A N 1
ATOM 1157 C CA . SER A 1 147 ? 2.378 -1.708 -17.697 1.00 85.00 147 SER A CA 1
ATOM 1158 C C . SER A 1 147 ? 2.272 -1.729 -19.221 1.00 85.00 147 SER A C 1
ATOM 1160 O O . SER A 1 147 ? 3.277 -1.864 -19.912 1.00 85.00 147 SER A O 1
ATOM 1162 N N . GLN A 1 148 ? 1.066 -1.547 -19.762 1.00 87.12 148 GLN A N 1
ATOM 1163 C CA . GLN A 1 148 ? 0.861 -1.529 -21.210 1.00 87.12 148 GLN A CA 1
ATOM 1164 C C . GLN A 1 148 ? 1.598 -0.367 -21.875 1.00 87.12 148 GLN A C 1
ATOM 1166 O O . GLN A 1 148 ? 2.254 -0.574 -22.894 1.00 87.12 148 GLN A O 1
ATOM 1171 N N . TYR A 1 149 ? 1.540 0.829 -21.287 1.00 89.50 149 TYR A N 1
ATOM 1172 C CA . TYR A 1 149 ? 2.267 1.997 -21.772 1.00 89.50 149 TYR A CA 1
ATOM 1173 C C . TYR A 1 149 ? 3.782 1.760 -21.760 1.00 89.50 149 TYR A C 1
ATOM 1175 O O . TYR A 1 149 ? 4.455 2.005 -22.758 1.00 89.50 149 TYR A O 1
ATOM 1183 N N . ALA A 1 150 ? 4.320 1.208 -20.671 1.00 89.81 150 ALA A N 1
ATOM 1184 C CA . ALA A 1 150 ? 5.741 0.908 -20.563 1.00 89.81 150 ALA A CA 1
ATOM 1185 C C . ALA A 1 150 ? 6.177 -0.192 -21.553 1.00 89.81 150 ALA A C 1
ATOM 1187 O O . ALA A 1 150 ? 7.227 -0.063 -22.175 1.00 89.81 150 ALA A O 1
ATOM 1188 N N . ALA A 1 151 ? 5.362 -1.224 -21.794 1.00 89.38 151 ALA A N 1
ATOM 1189 C CA . ALA A 1 151 ? 5.646 -2.229 -22.824 1.00 89.38 151 ALA A CA 1
ATOM 1190 C C . ALA A 1 151 ? 5.616 -1.641 -24.239 1.00 89.38 151 ALA A C 1
ATOM 1192 O O . ALA A 1 151 ? 6.480 -1.955 -25.058 1.00 89.38 151 ALA A O 1
ATOM 1193 N N . GLN A 1 152 ? 4.638 -0.780 -24.536 1.00 91.00 152 GLN A N 1
ATOM 1194 C CA . GLN A 1 152 ? 4.560 -0.089 -25.823 1.00 91.00 152 GLN A CA 1
ATOM 1195 C C . GLN A 1 152 ? 5.773 0.812 -26.037 1.00 91.00 152 GLN A C 1
ATOM 1197 O O . GLN A 1 152 ? 6.358 0.777 -27.115 1.00 91.00 152 GLN A O 1
ATOM 1202 N N . ASN A 1 153 ? 6.197 1.548 -25.008 1.00 92.38 153 ASN A N 1
ATOM 1203 C CA . ASN A 1 153 ? 7.378 2.398 -25.078 1.00 92.38 153 ASN A CA 1
ATOM 1204 C C . ASN A 1 153 ? 8.669 1.573 -25.245 1.00 92.38 153 ASN A C 1
ATOM 1206 O O . ASN A 1 153 ? 9.450 1.873 -26.137 1.00 92.38 153 ASN A O 1
ATOM 1210 N N . ALA A 1 154 ? 8.847 0.463 -24.512 1.00 92.06 154 ALA A N 1
ATOM 1211 C CA . ALA A 1 154 ? 9.998 -0.434 -24.703 1.00 92.06 154 ALA A CA 1
ATOM 1212 C C . ALA A 1 154 ? 10.038 -1.021 -26.122 1.00 92.06 154 ALA A C 1
ATOM 1214 O O . ALA A 1 154 ? 11.101 -1.182 -26.715 1.00 92.06 154 ALA A O 1
ATOM 1215 N N . ARG A 1 155 ? 8.872 -1.364 -26.682 1.00 92.12 155 ARG A N 1
ATOM 1216 C CA . ARG A 1 155 ? 8.771 -1.890 -28.046 1.00 92.12 155 ARG A CA 1
ATOM 1217 C C . ARG A 1 155 ? 9.036 -0.818 -29.098 1.00 92.12 155 ARG A C 1
ATOM 1219 O O . ARG A 1 155 ? 9.692 -1.117 -30.091 1.00 92.12 155 ARG A O 1
ATOM 1226 N N . ALA A 1 156 ? 8.510 0.390 -28.909 1.00 93.12 156 ALA A N 1
ATOM 1227 C CA . ALA A 1 156 ? 8.770 1.522 -29.792 1.00 93.12 156 ALA A CA 1
ATOM 1228 C C . ALA A 1 156 ? 10.266 1.844 -29.820 1.00 93.12 156 ALA A C 1
ATOM 1230 O O . ALA A 1 156 ? 10.826 2.023 -30.895 1.00 93.12 156 ALA A O 1
ATOM 1231 N N . GLU A 1 157 ? 10.913 1.792 -28.660 1.00 94.25 157 GLU A N 1
ATOM 1232 C CA . GLU A 1 157 ? 12.351 1.972 -28.516 1.00 94.25 157 GLU A CA 1
ATOM 1233 C C . GLU A 1 157 ? 13.145 0.880 -29.239 1.00 94.25 157 GLU A C 1
ATOM 1235 O O . GLU A 1 157 ? 13.992 1.172 -30.082 1.00 94.25 157 GLU A O 1
ATOM 1240 N N . ALA A 1 158 ? 12.807 -0.391 -28.993 1.00 93.50 158 ALA A N 1
ATOM 1241 C CA . ALA A 1 158 ? 13.425 -1.514 -29.692 1.00 93.50 158 ALA A CA 1
ATOM 1242 C C . ALA A 1 158 ? 13.258 -1.392 -31.211 1.00 93.50 158 ALA A C 1
ATOM 1244 O O . ALA A 1 158 ? 14.184 -1.701 -31.953 1.00 93.50 158 ALA A O 1
ATOM 1245 N N . LYS A 1 159 ? 12.090 -0.925 -31.671 1.00 94.12 159 LYS A N 1
ATOM 1246 C CA . LYS A 1 159 ? 11.800 -0.695 -33.088 1.00 94.12 159 LYS A CA 1
ATOM 1247 C C . LYS A 1 159 ? 12.600 0.474 -33.656 1.00 94.12 159 LYS A C 1
ATOM 1249 O O . LYS A 1 159 ? 13.119 0.337 -34.753 1.00 94.12 159 LYS A O 1
ATOM 1254 N N . SER A 1 160 ? 12.729 1.577 -32.924 1.00 95.00 160 SER A N 1
ATOM 1255 C CA . SER A 1 160 ? 13.543 2.723 -33.340 1.00 95.00 160 SER A CA 1
ATOM 1256 C C . SER A 1 160 ? 14.996 2.311 -33.548 1.00 95.00 160 SER A C 1
ATOM 1258 O O . SER A 1 160 ? 15.578 2.626 -34.580 1.00 95.00 160 SER A O 1
ATOM 1260 N N . ILE A 1 161 ? 15.550 1.540 -32.608 1.00 94.19 161 ILE A N 1
ATOM 1261 C CA . ILE A 1 161 ? 16.918 1.036 -32.725 1.00 94.19 161 ILE A CA 1
ATOM 1262 C C . ILE A 1 161 ? 17.019 0.008 -33.861 1.00 94.19 161 ILE A C 1
ATOM 1264 O O . ILE A 1 161 ? 17.940 0.071 -34.667 1.00 94.19 161 ILE A O 1
ATOM 1268 N N . ALA A 1 162 ? 16.055 -0.909 -33.981 1.00 93.56 162 ALA A N 1
ATOM 1269 C CA . ALA A 1 162 ? 16.018 -1.916 -35.045 1.00 93.56 162 ALA A CA 1
ATOM 1270 C C . ALA A 1 162 ? 15.926 -1.318 -36.461 1.00 93.56 162 ALA A C 1
ATOM 1272 O O . ALA A 1 162 ? 16.522 -1.853 -37.397 1.00 93.56 162 ALA A O 1
ATOM 1273 N N . ASP A 1 163 ? 15.190 -0.216 -36.614 1.00 94.50 163 ASP A N 1
ATOM 1274 C CA . ASP A 1 163 ? 14.984 0.476 -37.888 1.00 94.50 163 ASP A CA 1
ATOM 1275 C C . ASP A 1 163 ? 16.141 1.448 -38.228 1.00 94.50 163 ASP A C 1
ATOM 1277 O O . ASP A 1 163 ? 16.171 1.978 -39.340 1.00 94.50 163 ASP A O 1
ATOM 1281 N N . SER A 1 164 ? 17.107 1.666 -37.321 1.00 94.31 164 SER A N 1
ATOM 1282 C CA . SER A 1 164 ? 18.299 2.490 -37.588 1.00 94.31 164 SER A CA 1
ATOM 1283 C C . SER A 1 164 ? 19.192 1.880 -38.678 1.00 94.31 164 SER A C 1
ATOM 1285 O O . SER A 1 164 ? 19.372 0.660 -38.777 1.00 94.31 164 SER A O 1
ATOM 1287 N N . ALA A 1 165 ? 19.799 2.739 -39.500 1.00 91.81 165 ALA A N 1
ATOM 1288 C CA . ALA A 1 165 ? 20.656 2.309 -40.604 1.00 91.81 165 ALA A CA 1
ATOM 1289 C C . ALA A 1 165 ? 21.943 1.634 -40.102 1.00 91.81 165 ALA A C 1
ATOM 1291 O O . ALA A 1 165 ? 22.501 0.761 -40.764 1.00 91.81 165 ALA A O 1
ATOM 1292 N N . GLU A 1 166 ? 22.439 2.053 -38.944 1.00 91.44 166 GLU A N 1
ATOM 1293 C CA . GLU A 1 166 ? 23.587 1.512 -38.224 1.00 91.44 166 GLU A CA 1
ATOM 1294 C C . GLU A 1 166 ? 23.308 0.071 -37.794 1.00 91.44 166 GLU A C 1
ATOM 1296 O O . GLU A 1 166 ? 24.113 -0.821 -38.068 1.00 91.44 166 GLU A O 1
ATOM 1301 N N . THR A 1 167 ? 22.138 -0.169 -37.195 1.00 92.12 167 THR A N 1
ATOM 1302 C CA . THR A 1 167 ? 21.732 -1.502 -36.739 1.00 92.12 167 THR A CA 1
ATOM 1303 C C . THR A 1 167 ? 21.471 -2.433 -37.917 1.00 92.12 167 THR A C 1
ATOM 1305 O O . THR A 1 167 ? 21.994 -3.544 -37.933 1.00 92.12 167 THR A O 1
ATOM 1308 N N . GLN A 1 168 ? 20.765 -1.987 -38.958 1.00 92.19 168 GLN A N 1
ATOM 1309 C CA . GLN A 1 168 ? 20.539 -2.811 -40.153 1.00 92.19 168 GLN A CA 1
ATOM 1310 C C . GLN A 1 168 ? 21.856 -3.244 -40.813 1.00 92.19 168 GLN A C 1
ATOM 1312 O O . GLN A 1 168 ? 22.078 -4.437 -41.033 1.00 92.19 168 GLN A O 1
ATOM 1317 N N . ARG A 1 169 ? 22.783 -2.300 -41.027 1.00 90.94 169 ARG A N 1
ATOM 1318 C CA . ARG A 1 169 ? 24.116 -2.596 -41.579 1.00 90.94 169 ARG A CA 1
ATOM 1319 C C . ARG A 1 169 ? 24.924 -3.533 -40.686 1.00 90.94 169 ARG A C 1
ATOM 1321 O O . ARG A 1 169 ? 25.661 -4.373 -41.200 1.00 90.94 169 ARG A O 1
ATOM 1328 N N . ALA A 1 170 ? 24.799 -3.406 -39.366 1.00 91.00 170 ALA A N 1
ATOM 1329 C CA . ALA A 1 170 ? 25.494 -4.272 -38.422 1.00 91.00 170 ALA A CA 1
ATOM 1330 C C . ALA A 1 170 ? 25.041 -5.733 -38.522 1.00 91.00 170 ALA A C 1
ATOM 1332 O O . ALA A 1 170 ? 25.890 -6.625 -38.528 1.00 91.00 170 ALA A O 1
ATOM 1333 N N . PHE A 1 171 ? 23.733 -5.978 -38.655 1.00 90.00 171 PHE A N 1
ATOM 1334 C CA . PHE A 1 171 ? 23.183 -7.327 -38.816 1.00 90.00 171 PHE A CA 1
ATOM 1335 C C . PHE A 1 171 ? 23.476 -7.930 -40.198 1.00 90.00 171 PHE A C 1
ATOM 1337 O O . PHE A 1 171 ? 23.734 -9.128 -40.292 1.00 90.00 171 PHE A O 1
ATOM 1344 N N . GLU A 1 172 ? 23.511 -7.122 -41.260 1.00 90.06 172 GLU A N 1
ATOM 1345 C CA . GLU A 1 172 ? 23.905 -7.582 -42.602 1.00 90.06 172 GLU A CA 1
ATOM 1346 C C . GLU A 1 172 ? 25.406 -7.901 -42.694 1.00 90.06 172 GLU A C 1
ATOM 1348 O O . GLU A 1 172 ? 25.805 -8.930 -43.239 1.00 90.06 172 GLU A O 1
ATOM 1353 N N . GLY A 1 173 ? 26.250 -7.025 -42.142 1.00 88.12 173 GLY A N 1
ATOM 1354 C CA . GLY A 1 173 ? 27.710 -7.140 -42.180 1.00 88.12 173 GLY A CA 1
ATOM 1355 C C . GLY A 1 173 ? 28.323 -7.961 -41.044 1.00 88.12 173 GLY A C 1
ATOM 1356 O O . GLY A 1 173 ? 29.543 -8.116 -41.012 1.00 88.12 173 GLY A O 1
ATOM 1357 N N . ARG A 1 174 ? 27.502 -8.452 -40.102 1.00 86.94 174 ARG A N 1
ATOM 1358 C CA . ARG A 1 174 ? 27.911 -9.118 -38.847 1.00 86.94 174 ARG A CA 1
ATOM 1359 C C . ARG A 1 174 ? 28.970 -8.330 -38.064 1.00 86.94 174 ARG A C 1
ATOM 1361 O O . ARG A 1 174 ? 29.904 -8.898 -37.504 1.00 86.94 174 ARG A O 1
ATOM 1368 N N . ASN A 1 175 ? 28.836 -7.004 -38.052 1.00 89.56 175 ASN A N 1
ATOM 1369 C CA . ASN A 1 175 ? 29.732 -6.092 -37.347 1.00 89.56 175 ASN A CA 1
ATOM 1370 C C . ASN A 1 175 ? 28.928 -5.186 -36.412 1.00 89.56 175 ASN A C 1
ATOM 1372 O O . ASN A 1 175 ? 28.380 -4.168 -36.826 1.00 89.56 175 ASN A O 1
ATOM 1376 N N . PHE A 1 176 ? 28.915 -5.541 -35.130 1.00 89.31 176 PHE A N 1
ATOM 1377 C CA . PHE A 1 176 ? 28.081 -4.906 -34.108 1.00 89.31 176 PHE A CA 1
ATOM 1378 C C . PHE A 1 176 ? 28.764 -3.750 -33.367 1.00 89.31 176 PHE A C 1
ATOM 1380 O O . PHE A 1 176 ? 28.195 -3.191 -32.431 1.00 89.31 176 PHE A O 1
ATOM 1387 N N . SER A 1 177 ? 29.966 -3.347 -33.795 1.00 87.25 177 SER A N 1
ATOM 1388 C CA . SER A 1 177 ? 30.715 -2.255 -33.154 1.00 87.25 177 SER A CA 1
ATOM 1389 C C . SER A 1 177 ? 29.953 -0.923 -33.153 1.00 87.25 177 SER A C 1
ATOM 1391 O O . SER A 1 177 ? 29.987 -0.207 -32.156 1.00 87.25 177 SER A O 1
ATOM 1393 N N . GLY A 1 178 ? 29.208 -0.627 -34.224 1.00 87.38 178 GLY A N 1
ATOM 1394 C CA . GLY A 1 178 ? 28.374 0.577 -34.323 1.00 87.38 178 GLY A CA 1
ATOM 1395 C C . GLY A 1 178 ? 27.072 0.518 -33.516 1.00 87.38 178 GLY A C 1
ATOM 1396 O O . GLY A 1 178 ? 26.545 1.556 -33.138 1.00 87.38 178 GLY A O 1
ATOM 1397 N N . VAL A 1 179 ? 26.575 -0.679 -33.190 1.00 90.50 179 VAL A N 1
ATOM 1398 C CA . VAL A 1 179 ? 25.292 -0.852 -32.481 1.00 90.50 179 VAL A CA 1
ATOM 1399 C C . VAL A 1 179 ? 25.392 -0.408 -31.026 1.00 90.50 179 VAL A C 1
ATOM 1401 O O . VAL A 1 179 ? 24.432 0.099 -30.460 1.00 90.50 179 VAL A O 1
ATOM 1404 N N . VAL A 1 180 ? 26.569 -0.550 -30.411 1.00 92.38 180 VAL A N 1
ATOM 1405 C CA . VAL A 1 180 ? 26.799 -0.040 -29.052 1.00 92.38 180 VAL A CA 1
ATOM 1406 C C . VAL A 1 180 ? 26.708 1.486 -29.015 1.00 92.38 180 VAL A C 1
ATOM 1408 O O . VAL A 1 180 ? 26.208 2.030 -28.034 1.00 92.38 180 VAL A O 1
ATOM 1411 N N . GLU A 1 181 ? 27.167 2.173 -30.064 1.00 91.62 181 GLU A N 1
ATOM 1412 C CA . GLU A 1 181 ? 27.040 3.630 -30.167 1.00 91.62 181 GLU A CA 1
ATOM 1413 C C . GLU A 1 181 ? 25.582 4.038 -30.393 1.00 91.62 181 GLU A C 1
ATOM 1415 O O . GLU A 1 181 ? 25.089 4.949 -29.732 1.00 91.62 181 GLU A O 1
ATOM 1420 N N . GLU A 1 182 ? 24.851 3.284 -31.217 1.00 92.88 182 GLU A N 1
ATOM 1421 C CA . GLU A 1 182 ? 23.408 3.472 -31.378 1.00 92.88 182 GLU A CA 1
ATOM 1422 C C . GLU A 1 182 ? 22.669 3.313 -30.039 1.00 92.88 182 GLU A C 1
ATOM 1424 O O . GLU A 1 182 ? 21.866 4.157 -29.652 1.00 92.88 182 GLU A O 1
ATOM 1429 N N . PHE A 1 183 ? 23.005 2.298 -29.239 1.00 94.25 183 PHE A N 1
ATOM 1430 C CA . PHE A 1 183 ? 22.435 2.154 -27.897 1.00 94.25 183 PHE A CA 1
ATOM 1431 C C . PHE A 1 183 ? 22.769 3.323 -26.962 1.00 94.25 183 PHE A C 1
ATOM 1433 O O . PHE A 1 183 ? 21.924 3.701 -26.151 1.00 94.25 183 PHE A O 1
ATOM 1440 N N . ARG A 1 184 ? 23.970 3.911 -27.067 1.00 93.00 184 ARG A N 1
ATOM 1441 C CA . ARG A 1 184 ? 24.349 5.102 -26.286 1.00 93.00 184 ARG A CA 1
ATOM 1442 C C . ARG A 1 184 ? 23.524 6.321 -26.681 1.00 93.00 184 ARG A C 1
ATOM 1444 O O . ARG A 1 184 ? 23.111 7.068 -25.798 1.00 93.00 184 ARG A O 1
ATOM 1451 N N . HIS A 1 185 ? 23.227 6.506 -27.968 1.00 94.00 185 HIS A N 1
ATOM 1452 C CA . HIS A 1 185 ? 22.318 7.568 -28.414 1.00 94.00 185 HIS A CA 1
ATOM 1453 C C . HIS A 1 185 ? 20.923 7.445 -27.783 1.00 94.00 185 HIS A C 1
ATOM 1455 O O . HIS A 1 185 ? 20.284 8.456 -27.490 1.00 94.00 185 HIS A O 1
ATOM 1461 N N . HIS A 1 186 ? 20.507 6.215 -27.490 1.00 93.50 186 HIS A N 1
ATOM 1462 C CA . HIS A 1 186 ? 19.246 5.874 -26.841 1.00 93.50 186 HIS A CA 1
ATOM 1463 C C . HIS A 1 186 ? 19.336 5.766 -25.297 1.00 93.50 186 HIS A C 1
ATOM 1465 O O . HIS A 1 186 ? 18.364 5.406 -24.636 1.00 93.50 186 HIS A O 1
ATOM 1471 N N . GLU A 1 187 ? 20.458 6.123 -24.655 1.00 91.62 187 GLU A N 1
ATOM 1472 C CA . GLU A 1 187 ? 20.616 6.002 -23.191 1.00 91.62 187 GLU A CA 1
ATOM 1473 C C . GLU A 1 187 ? 19.527 6.763 -22.409 1.00 91.62 187 GLU A C 1
ATOM 1475 O O . GLU A 1 187 ? 18.973 6.254 -21.429 1.00 91.62 187 GLU A O 1
ATOM 1480 N N . ALA A 1 188 ? 19.176 7.969 -22.867 1.00 89.56 188 ALA A N 1
ATOM 1481 C CA . ALA A 1 188 ? 18.164 8.802 -22.221 1.00 89.56 188 ALA A CA 1
ATOM 1482 C C . ALA A 1 188 ? 16.746 8.211 -22.338 1.00 89.56 188 ALA A C 1
ATOM 1484 O O . ALA A 1 188 ? 15.953 8.297 -21.397 1.00 89.56 188 ALA A O 1
ATOM 1485 N N . THR A 1 189 ? 16.423 7.596 -23.476 1.00 91.19 189 THR A N 1
ATOM 1486 C CA . THR A 1 189 ? 15.111 7.001 -23.771 1.00 91.19 189 THR A CA 1
ATOM 1487 C C . THR A 1 189 ? 14.946 5.612 -23.155 1.00 91.19 189 THR A C 1
ATOM 1489 O O . THR A 1 189 ? 13.823 5.224 -22.830 1.00 91.19 189 THR A O 1
ATOM 1492 N N . LEU A 1 190 ? 16.051 4.918 -22.861 1.00 90.88 190 LEU A N 1
ATOM 1493 C CA . LEU A 1 190 ? 16.069 3.673 -22.087 1.00 90.88 190 LEU A CA 1
ATOM 1494 C C . LEU A 1 190 ? 15.737 3.871 -20.595 1.00 90.88 190 LEU A C 1
ATOM 1496 O O . LEU A 1 190 ? 15.441 2.892 -19.911 1.00 90.88 190 LEU A O 1
ATOM 1500 N N . GLN A 1 191 ? 15.765 5.108 -20.076 1.00 89.56 191 GLN A N 1
ATOM 1501 C CA . GLN A 1 191 ? 15.362 5.466 -18.701 1.00 89.56 191 GLN A CA 1
ATOM 1502 C C . GLN A 1 191 ? 16.057 4.632 -17.602 1.00 89.56 191 GLN A C 1
ATOM 1504 O O . GLN A 1 191 ? 15.441 4.236 -16.613 1.00 89.56 191 GLN A O 1
ATOM 1509 N N . GLY A 1 192 ? 17.352 4.341 -17.774 1.00 87.88 192 GLY A N 1
ATOM 1510 C CA . GLY A 1 192 ? 18.116 3.481 -16.855 1.00 87.88 192 GLY A CA 1
ATOM 1511 C C . GLY A 1 192 ? 17.870 1.979 -17.044 1.00 87.88 192 GLY A C 1
ATOM 1512 O O . GLY A 1 192 ? 18.257 1.172 -16.199 1.00 87.88 192 GLY A O 1
ATOM 1513 N N . GLY A 1 193 ? 17.202 1.610 -18.135 1.00 92.25 193 GLY A N 1
ATOM 1514 C CA . GLY A 1 193 ? 17.083 0.254 -18.639 1.00 92.25 193 GLY A CA 1
ATOM 1515 C C . GLY A 1 193 ? 18.303 -0.203 -19.427 1.00 92.25 193 GLY A C 1
ATOM 1516 O O . GLY A 1 193 ? 19.387 0.371 -19.341 1.00 92.25 193 GLY A O 1
ATOM 1517 N N . PHE A 1 194 ? 18.115 -1.263 -20.205 1.00 93.88 194 PHE A N 1
ATOM 1518 C CA . PHE A 1 194 ? 19.174 -1.854 -21.008 1.00 93.88 194 PHE A CA 1
ATOM 1519 C C . PHE A 1 194 ? 18.681 -2.289 -22.383 1.00 93.88 194 PHE A C 1
ATOM 1521 O O . PHE A 1 194 ? 17.500 -2.588 -22.571 1.00 93.88 194 PHE A O 1
ATOM 1528 N N . ALA A 1 195 ? 19.610 -2.353 -23.332 1.00 94.25 195 ALA A N 1
ATOM 1529 C CA . ALA A 1 195 ? 19.368 -2.820 -24.689 1.00 94.25 195 ALA A CA 1
ATOM 1530 C C . ALA A 1 195 ? 20.372 -3.917 -25.059 1.00 94.25 195 ALA A C 1
ATOM 1532 O O . ALA A 1 195 ? 21.539 -3.865 -24.664 1.00 94.25 195 ALA A O 1
ATOM 1533 N N . VAL A 1 196 ? 19.913 -4.924 -25.799 1.00 93.69 196 VAL A N 1
ATOM 1534 C CA . VAL A 1 196 ? 20.730 -6.049 -26.266 1.00 93.69 196 VAL A CA 1
ATOM 1535 C C . VAL A 1 196 ? 20.403 -6.333 -27.728 1.00 93.69 196 VAL A C 1
ATOM 1537 O O . VAL A 1 196 ? 19.236 -6.493 -28.084 1.00 93.69 196 VAL A O 1
ATOM 1540 N N . ALA A 1 197 ? 21.435 -6.421 -28.564 1.00 93.38 197 ALA A N 1
ATOM 1541 C CA . ALA A 1 197 ? 21.335 -6.914 -29.930 1.00 93.38 197 ALA A CA 1
ATOM 1542 C C . ALA A 1 197 ? 21.636 -8.409 -29.939 1.00 93.38 197 ALA A C 1
ATOM 1544 O O . ALA A 1 197 ? 22.694 -8.841 -29.473 1.00 93.38 197 ALA A O 1
ATOM 1545 N N . LEU A 1 198 ? 20.695 -9.184 -30.465 1.00 91.00 198 LEU A N 1
ATOM 1546 C CA . LEU A 1 198 ? 20.759 -10.634 -30.515 1.00 91.00 198 LEU A CA 1
ATOM 1547 C C . LEU A 1 198 ? 20.836 -11.100 -31.968 1.00 91.00 198 LEU A C 1
ATOM 1549 O O . LEU A 1 198 ? 19.926 -10.793 -32.736 1.00 91.00 198 LEU A O 1
ATOM 1553 N N . ASP A 1 199 ? 21.860 -11.874 -32.325 1.00 90.00 199 ASP A N 1
ATOM 1554 C CA . ASP A 1 199 ? 21.931 -12.628 -33.587 1.00 90.00 199 ASP A CA 1
ATOM 1555 C C . ASP A 1 199 ? 21.744 -14.115 -33.271 1.00 90.00 199 ASP A C 1
ATOM 1557 O O . ASP A 1 199 ? 22.451 -14.676 -32.436 1.00 90.00 199 ASP A O 1
ATOM 1561 N N . ASN A 1 200 ? 20.737 -14.763 -33.864 1.00 84.81 200 ASN A N 1
ATOM 1562 C CA . ASN A 1 200 ? 20.401 -16.175 -33.601 1.00 84.81 200 ASN A CA 1
ATOM 1563 C C . ASN A 1 200 ? 20.230 -16.549 -32.105 1.00 84.81 200 ASN A C 1
ATOM 1565 O O . ASN A 1 200 ? 20.302 -17.720 -31.730 1.00 84.81 200 ASN A O 1
ATOM 1569 N N . GLY A 1 201 ? 19.936 -15.564 -31.247 1.00 81.44 201 GLY A N 1
ATOM 1570 C CA . GLY A 1 201 ? 19.719 -15.735 -29.805 1.00 81.44 201 GLY A CA 1
ATOM 1571 C C . GLY A 1 201 ? 20.951 -15.510 -28.919 1.00 81.44 201 GLY A C 1
ATOM 1572 O O . GLY A 1 201 ? 20.811 -15.537 -27.688 1.00 81.44 201 GLY A O 1
ATOM 1573 N N . ASP A 1 202 ? 22.111 -15.243 -29.517 1.00 86.88 202 ASP A N 1
ATOM 1574 C CA . ASP A 1 202 ? 23.341 -14.867 -28.823 1.00 86.88 202 ASP A CA 1
ATOM 1575 C C . ASP A 1 202 ? 23.509 -13.345 -28.821 1.00 86.88 202 ASP A C 1
ATOM 1577 O O . ASP A 1 202 ? 23.128 -12.665 -29.770 1.00 86.88 202 ASP A O 1
ATOM 1581 N N . ALA A 1 203 ? 24.020 -12.796 -27.717 1.00 90.25 203 ALA A N 1
ATOM 1582 C CA . ALA A 1 203 ? 24.189 -11.354 -27.571 1.00 90.25 203 ALA A CA 1
ATOM 1583 C C . ALA A 1 203 ? 25.502 -10.891 -28.188 1.00 90.25 203 ALA A C 1
ATOM 1585 O O . ALA A 1 203 ? 26.573 -11.196 -27.668 1.00 90.25 203 ALA A O 1
ATOM 1586 N N . GLU A 1 204 ? 25.381 -10.101 -29.247 1.00 91.75 204 GLU A N 1
ATOM 1587 C CA . GLU A 1 204 ? 26.508 -9.545 -29.997 1.00 91.75 204 GLU A CA 1
ATOM 1588 C C . GLU A 1 204 ? 26.866 -8.129 -29.528 1.00 91.75 204 GLU A C 1
ATOM 1590 O O . GLU A 1 204 ? 28.029 -7.729 -29.520 1.00 91.75 204 GLU A O 1
ATOM 1595 N N . ALA A 1 205 ? 25.868 -7.372 -29.065 1.00 91.69 205 ALA A N 1
ATOM 1596 C CA . ALA A 1 205 ? 26.065 -6.085 -28.409 1.00 91.69 205 ALA A CA 1
ATOM 1597 C C . ALA A 1 205 ? 25.098 -5.933 -27.236 1.00 91.69 205 ALA A C 1
ATOM 1599 O O . ALA A 1 205 ? 23.959 -6.391 -27.277 1.00 91.69 205 ALA A O 1
ATOM 1600 N N . SER A 1 206 ? 25.549 -5.267 -26.178 1.00 92.75 206 SER A N 1
ATOM 1601 C CA . SER A 1 206 ? 24.748 -5.014 -24.984 1.00 92.75 206 SER A CA 1
ATOM 1602 C C . SER A 1 206 ? 25.131 -3.671 -24.381 1.00 92.75 206 SER A C 1
ATOM 1604 O O . SER A 1 206 ? 26.313 -3.340 -24.297 1.00 92.75 206 SER A O 1
ATOM 1606 N N . PHE A 1 207 ? 24.139 -2.932 -23.899 1.00 94.12 207 PHE A N 1
ATOM 1607 C CA . PHE A 1 207 ? 24.319 -1.655 -23.219 1.00 94.12 207 PHE A CA 1
ATOM 1608 C C . PHE A 1 207 ? 23.446 -1.593 -21.965 1.00 94.12 207 PHE A C 1
ATOM 1610 O O . PHE A 1 207 ? 22.276 -1.962 -22.011 1.00 94.12 207 PHE A O 1
ATOM 1617 N N . GLY A 1 208 ? 24.017 -1.162 -20.837 1.00 89.25 208 GLY A N 1
ATOM 1618 C CA . GLY A 1 208 ? 23.291 -0.974 -19.571 1.00 89.25 208 GLY A CA 1
ATOM 1619 C C . GLY A 1 208 ? 22.823 -2.255 -18.863 1.00 89.25 208 GLY A C 1
ATOM 1620 O O . GLY A 1 208 ? 22.222 -2.174 -17.794 1.00 89.25 208 GLY A O 1
ATOM 1621 N N . ALA A 1 209 ? 23.081 -3.445 -19.421 1.00 90.06 209 ALA A N 1
ATOM 1622 C CA . ALA A 1 209 ? 22.599 -4.701 -18.848 1.00 90.06 209 ALA A CA 1
ATOM 1623 C C . ALA A 1 209 ? 23.233 -4.973 -17.467 1.00 90.06 209 ALA A C 1
ATOM 1625 O O . ALA A 1 209 ? 24.458 -4.916 -17.335 1.00 90.06 209 ALA A O 1
ATOM 1626 N N . PRO A 1 210 ? 22.434 -5.319 -16.438 1.00 87.06 210 PRO A N 1
ATOM 1627 C CA . PRO A 1 210 ? 22.938 -5.478 -15.072 1.00 87.06 210 PRO A CA 1
ATOM 1628 C C . PRO A 1 210 ? 23.817 -6.722 -14.895 1.00 87.06 210 PRO A C 1
ATOM 1630 O O . PRO A 1 210 ? 24.632 -6.774 -13.977 1.00 87.06 210 PRO A O 1
ATOM 1633 N N . VAL A 1 211 ? 23.637 -7.736 -15.747 1.00 87.56 211 VAL A N 1
ATOM 1634 C CA . VAL A 1 211 ? 24.459 -8.951 -15.804 1.00 87.56 211 VAL A CA 1
ATOM 1635 C C . VAL A 1 211 ? 24.608 -9.418 -17.257 1.00 87.56 211 VAL A C 1
ATOM 1637 O O . VAL A 1 211 ? 23.790 -9.035 -18.097 1.00 87.56 211 VAL A O 1
ATOM 1640 N N . PRO A 1 212 ? 25.613 -10.258 -17.570 1.00 89.31 212 PRO A N 1
ATOM 1641 C CA . PRO A 1 212 ? 25.784 -10.812 -18.911 1.00 89.31 212 PRO A CA 1
ATOM 1642 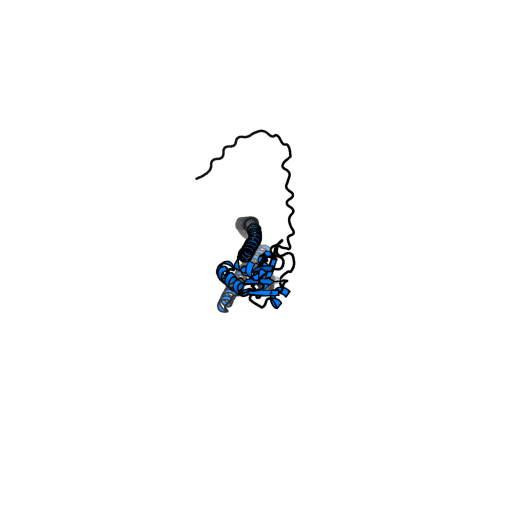C C . PRO A 1 212 ? 24.531 -11.530 -19.429 1.00 89.31 212 PRO A C 1
ATOM 1644 O O . PRO A 1 212 ? 23.800 -12.165 -18.660 1.00 89.31 212 PRO A O 1
ATOM 1647 N N . TRP A 1 213 ? 24.318 -11.480 -20.749 1.00 87.56 213 TRP A N 1
ATOM 1648 C CA . TRP A 1 213 ? 23.135 -12.042 -21.414 1.00 87.56 213 TRP A CA 1
ATOM 1649 C C . TRP A 1 213 ? 22.877 -13.516 -21.081 1.00 87.56 213 TRP A C 1
ATOM 1651 O O . TRP A 1 213 ? 21.728 -13.906 -20.891 1.00 87.56 213 TRP A O 1
ATOM 1661 N N . SER A 1 214 ? 23.925 -14.328 -20.929 1.00 86.00 214 SER A N 1
ATOM 1662 C CA . SER A 1 214 ? 23.815 -15.745 -20.554 1.00 86.00 214 SER A CA 1
ATOM 1663 C C . SER A 1 214 ? 23.052 -15.962 -19.240 1.00 86.00 214 SER A C 1
ATOM 1665 O O . SER A 1 214 ? 22.251 -16.891 -19.133 1.00 86.00 214 SER A O 1
ATOM 1667 N N . SER A 1 215 ? 23.239 -15.069 -18.267 1.00 85.31 215 SER A N 1
ATOM 1668 C CA . SER A 1 215 ? 22.538 -15.091 -16.979 1.00 85.31 215 SER A CA 1
ATOM 1669 C C . SER A 1 215 ? 21.123 -14.512 -17.072 1.00 85.31 215 SER A C 1
ATOM 1671 O O . SER A 1 215 ? 20.222 -14.983 -16.375 1.00 85.31 215 SER A O 1
ATOM 1673 N N . LEU A 1 216 ? 20.910 -13.504 -17.930 1.00 84.31 216 LEU A N 1
ATOM 1674 C CA . LEU A 1 216 ? 19.594 -12.885 -18.148 1.00 84.31 216 LEU A CA 1
ATOM 1675 C C . LEU A 1 216 ? 18.641 -13.806 -18.912 1.00 84.31 216 LEU A C 1
ATOM 1677 O O . LEU A 1 216 ? 17.495 -13.978 -18.497 1.00 84.31 216 LEU A O 1
ATOM 1681 N N . ARG A 1 217 ? 19.114 -14.444 -19.989 1.00 82.81 217 ARG A N 1
ATOM 1682 C CA . ARG A 1 217 ? 18.315 -15.314 -20.864 1.00 82.81 217 ARG A CA 1
ATOM 1683 C C . ARG A 1 217 ? 17.624 -16.440 -20.096 1.00 82.81 217 ARG A C 1
ATOM 1685 O O . ARG A 1 217 ? 16.500 -16.791 -20.429 1.00 82.81 217 ARG A O 1
ATOM 1692 N N . ALA A 1 218 ? 18.252 -16.968 -19.043 1.00 82.62 218 ALA A N 1
ATOM 1693 C CA . ALA A 1 218 ? 17.667 -18.012 -18.199 1.00 82.62 218 ALA A CA 1
ATOM 1694 C C . ALA A 1 218 ? 16.406 -17.561 -17.432 1.00 82.62 218 ALA A C 1
ATOM 1696 O O . ALA A 1 218 ? 15.626 -18.400 -16.986 1.00 82.62 218 ALA A O 1
ATOM 1697 N N . LYS A 1 219 ? 16.215 -16.248 -17.246 1.00 78.81 219 LYS A N 1
ATOM 1698 C CA . LYS A 1 219 ? 15.091 -15.653 -16.504 1.00 78.81 219 LYS A CA 1
ATOM 1699 C C . LYS A 1 219 ? 14.068 -14.951 -17.396 1.00 78.81 219 LYS A C 1
ATOM 1701 O O . LYS A 1 219 ? 12.980 -14.643 -16.918 1.00 78.81 219 LYS A O 1
ATOM 1706 N N . ILE A 1 220 ? 14.407 -14.683 -18.655 1.00 77.81 220 ILE A N 1
ATOM 1707 C CA . ILE A 1 220 ? 13.518 -14.015 -19.605 1.00 77.81 220 ILE A CA 1
ATOM 1708 C C . ILE A 1 220 ? 12.545 -15.048 -20.194 1.00 77.81 220 ILE A C 1
ATOM 1710 O O . ILE A 1 220 ? 12.996 -16.071 -20.718 1.00 77.81 220 ILE A O 1
ATOM 1714 N N . PRO A 1 221 ? 11.221 -14.811 -20.141 1.00 68.12 221 PRO A N 1
ATOM 1715 C CA . PRO A 1 221 ? 10.258 -15.675 -20.809 1.00 68.12 221 PRO A CA 1
ATOM 1716 C C . PRO A 1 221 ? 10.531 -15.688 -22.320 1.00 68.12 221 PRO A C 1
ATOM 1718 O O . PRO A 1 221 ? 10.497 -14.659 -22.980 1.00 68.12 221 PRO A O 1
ATOM 1721 N N . THR A 1 222 ? 10.796 -16.859 -22.895 1.00 60.41 222 THR A N 1
ATOM 1722 C CA . THR A 1 222 ? 11.063 -17.019 -24.339 1.00 60.41 222 THR A CA 1
ATOM 1723 C C . THR A 1 222 ? 9.790 -17.094 -25.190 1.00 60.41 222 THR A C 1
ATOM 1725 O O . THR A 1 222 ? 9.862 -17.283 -26.404 1.00 60.41 222 THR A O 1
ATOM 1728 N N . GLY A 1 223 ? 8.609 -16.963 -24.571 1.00 58.91 223 GLY A N 1
ATOM 1729 C CA . GLY A 1 223 ? 7.332 -16.882 -25.282 1.00 58.91 223 GLY A CA 1
ATOM 1730 C C . GLY A 1 223 ? 7.271 -15.636 -26.164 1.00 58.91 223 GLY A C 1
ATOM 1731 O O . GLY A 1 223 ? 8.024 -14.697 -25.935 1.00 58.91 223 GLY A O 1
ATOM 1732 N N . LYS A 1 224 ? 6.373 -15.609 -27.159 1.00 58.12 224 LYS A N 1
ATOM 1733 C CA . LYS A 1 224 ? 6.233 -14.516 -28.139 1.00 58.12 224 LYS A CA 1
ATOM 1734 C C . LYS A 1 224 ? 6.285 -13.124 -27.479 1.00 58.12 224 LYS A C 1
ATOM 1736 O O . LYS A 1 224 ? 5.254 -12.583 -27.081 1.00 58.12 224 LYS A O 1
ATOM 1741 N N . LEU A 1 225 ? 7.470 -12.507 -27.454 1.00 62.97 225 LEU A N 1
ATOM 1742 C CA . LEU A 1 225 ? 7.744 -11.164 -26.911 1.00 62.97 225 LEU A CA 1
ATOM 1743 C C . LEU A 1 225 ? 6.991 -10.040 -27.658 1.00 62.97 225 LEU A C 1
ATOM 1745 O O . LEU A 1 225 ? 7.152 -8.862 -27.357 1.00 62.97 225 LEU A O 1
ATOM 1749 N N . SER A 1 226 ? 6.180 -10.400 -28.657 1.00 57.66 226 SER A N 1
ATOM 1750 C CA . SER A 1 226 ? 5.392 -9.500 -29.494 1.00 57.66 226 SER A CA 1
ATOM 1751 C C . SER A 1 226 ? 3.897 -9.454 -29.163 1.00 57.66 226 SER A C 1
ATOM 1753 O O . SER A 1 226 ? 3.241 -8.537 -29.648 1.00 57.66 226 SER A O 1
ATOM 1755 N N . GLU A 1 227 ? 3.332 -10.394 -28.397 1.00 57.59 227 GLU A N 1
ATOM 1756 C CA . GLU A 1 227 ? 1.864 -10.474 -28.219 1.00 57.59 227 GLU A CA 1
ATOM 1757 C C . GLU A 1 227 ? 1.371 -9.989 -26.844 1.00 57.59 227 GLU A C 1
ATOM 1759 O O . GLU A 1 227 ? 0.231 -9.546 -26.732 1.00 57.59 227 GLU A O 1
ATOM 1764 N N . SER A 1 228 ? 2.217 -9.992 -25.808 1.00 62.84 228 SER A N 1
ATOM 1765 C CA . SER A 1 228 ? 1.836 -9.559 -24.455 1.00 62.84 228 SER A CA 1
ATOM 1766 C C . SER A 1 228 ? 2.986 -8.849 -23.733 1.00 62.84 228 SER A C 1
ATOM 1768 O O . SER A 1 228 ? 4.127 -9.285 -23.898 1.00 62.84 228 SER A O 1
ATOM 1770 N N . PRO A 1 229 ? 2.715 -7.829 -22.890 1.00 68.75 229 PRO A N 1
ATOM 1771 C CA . PRO A 1 229 ? 3.706 -7.262 -21.976 1.00 68.75 229 PRO A CA 1
ATOM 1772 C C . PRO A 1 229 ? 4.356 -8.369 -21.144 1.00 68.75 229 PRO A C 1
ATOM 1774 O O . PRO A 1 229 ? 3.674 -9.065 -20.393 1.00 68.75 229 PRO A O 1
ATOM 1777 N N . GLN A 1 230 ? 5.663 -8.559 -21.299 1.00 80.62 230 GLN A N 1
ATOM 1778 C CA . GLN A 1 230 ? 6.427 -9.493 -20.479 1.00 80.62 230 GLN A CA 1
ATOM 1779 C C . GLN A 1 230 ? 7.287 -8.697 -19.512 1.00 80.62 230 GLN A C 1
ATOM 1781 O O . GLN A 1 230 ? 8.004 -7.786 -19.927 1.00 80.62 230 GLN A O 1
ATOM 1786 N N . SER A 1 231 ? 7.223 -9.047 -18.231 1.00 83.69 231 SER A N 1
ATOM 1787 C CA . SER A 1 231 ? 8.118 -8.505 -17.220 1.00 83.69 231 SER A CA 1
ATOM 1788 C C . SER A 1 231 ? 8.918 -9.607 -16.543 1.00 83.69 231 SER A C 1
ATOM 1790 O O . SER A 1 231 ? 8.520 -10.774 -16.506 1.00 83.69 231 SER A O 1
ATOM 1792 N N . PHE A 1 232 ? 10.084 -9.241 -16.030 1.00 85.06 232 PHE A N 1
ATOM 1793 C CA . PHE A 1 232 ? 10.898 -10.112 -15.196 1.00 85.06 232 PHE A CA 1
ATOM 1794 C C . PHE A 1 232 ? 11.542 -9.291 -14.081 1.00 85.06 232 PHE A C 1
ATOM 1796 O O . PHE A 1 232 ? 11.808 -8.099 -14.236 1.00 85.06 232 PHE A O 1
ATOM 1803 N N . THR A 1 233 ? 11.821 -9.936 -12.953 1.00 84.19 233 THR A N 1
ATOM 1804 C CA . THR A 1 233 ? 12.379 -9.253 -11.781 1.00 84.19 233 THR A CA 1
ATOM 1805 C C . THR A 1 233 ? 13.841 -9.623 -11.589 1.00 84.19 233 THR A C 1
ATOM 1807 O O . THR A 1 233 ? 14.196 -10.802 -11.515 1.00 84.19 233 THR A O 1
ATOM 1810 N N . TRP A 1 234 ? 14.690 -8.606 -11.448 1.00 83.06 234 TRP A N 1
ATOM 1811 C CA . TRP A 1 234 ? 16.111 -8.745 -11.150 1.00 83.06 234 TRP A CA 1
ATOM 1812 C C . TRP A 1 234 ? 16.534 -7.788 -10.032 1.00 83.06 234 TRP A C 1
ATOM 1814 O O . TRP A 1 234 ? 16.282 -6.590 -10.114 1.00 83.06 234 TRP A O 1
ATOM 1824 N N . SER A 1 235 ? 17.178 -8.308 -8.978 1.00 77.75 235 SER A N 1
ATOM 1825 C CA . SER A 1 235 ? 17.680 -7.522 -7.832 1.00 77.75 235 SER A CA 1
ATOM 1826 C C . SER A 1 235 ? 16.686 -6.470 -7.309 1.00 77.75 235 SER A C 1
ATOM 1828 O O . SER A 1 235 ? 17.050 -5.323 -7.075 1.00 77.75 235 SER A O 1
ATOM 1830 N N . GLN A 1 236 ? 15.416 -6.866 -7.143 1.00 78.12 236 GLN A N 1
ATOM 1831 C CA . GLN A 1 236 ? 14.292 -6.019 -6.696 1.00 78.12 236 GLN A CA 1
ATOM 1832 C C . GLN A 1 236 ? 13.805 -4.939 -7.678 1.00 78.12 236 GLN A C 1
ATOM 1834 O O . GLN A 1 236 ? 12.918 -4.161 -7.328 1.00 78.12 236 GLN A O 1
ATOM 1839 N N . THR A 1 237 ? 14.329 -4.906 -8.903 1.00 84.62 237 THR A N 1
ATOM 1840 C CA . THR A 1 237 ? 13.816 -4.066 -9.992 1.00 84.62 237 THR A CA 1
ATOM 1841 C C . THR A 1 237 ? 13.067 -4.947 -10.979 1.00 84.62 237 THR A C 1
ATOM 1843 O O . THR A 1 237 ? 13.580 -5.974 -11.424 1.00 84.62 237 THR A O 1
ATOM 1846 N N . GLU A 1 238 ? 11.830 -4.581 -11.284 1.00 87.31 238 GLU A N 1
ATOM 1847 C CA . GLU A 1 238 ? 11.056 -5.240 -12.328 1.00 87.31 238 GLU A CA 1
ATOM 1848 C C . GLU A 1 238 ? 11.350 -4.543 -13.651 1.00 87.31 238 GLU A C 1
ATOM 1850 O O . GLU A 1 238 ? 11.332 -3.320 -13.714 1.00 87.31 238 GLU A O 1
ATOM 1855 N N . TYR A 1 239 ? 11.641 -5.308 -14.692 1.00 89.06 239 TYR A N 1
ATOM 1856 C CA . TYR A 1 239 ? 11.892 -4.790 -16.028 1.00 89.06 239 TYR A CA 1
ATOM 1857 C C . TYR A 1 239 ? 10.783 -5.245 -16.956 1.00 89.06 239 TYR A C 1
ATOM 1859 O O . TYR A 1 239 ? 10.399 -6.414 -16.924 1.00 89.06 239 TYR A O 1
ATOM 1867 N N . ILE A 1 240 ? 10.300 -4.339 -17.800 1.00 90.44 240 ILE A N 1
ATOM 1868 C CA . ILE A 1 240 ? 9.368 -4.652 -18.876 1.00 90.44 240 ILE A CA 1
ATOM 1869 C C . ILE A 1 240 ? 10.117 -4.771 -20.196 1.00 90.44 240 ILE A C 1
ATOM 1871 O O . ILE A 1 240 ? 10.974 -3.945 -20.508 1.00 90.44 240 ILE A O 1
ATOM 1875 N N . LEU A 1 241 ? 9.807 -5.820 -20.947 1.00 90.44 241 LEU A N 1
ATOM 1876 C CA . LEU A 1 241 ? 10.503 -6.185 -22.170 1.00 90.44 241 LEU A CA 1
ATOM 1877 C C . LEU A 1 241 ? 9.754 -5.671 -23.400 1.00 90.44 241 LEU A C 1
ATOM 1879 O O . LEU A 1 241 ? 8.543 -5.851 -23.532 1.00 90.44 241 LEU A O 1
ATOM 1883 N N . GLY A 1 242 ? 10.506 -5.090 -24.327 1.00 90.44 242 GLY A N 1
ATOM 1884 C CA . GLY A 1 242 ? 10.103 -4.793 -25.692 1.00 90.44 242 GLY A CA 1
ATOM 1885 C C . GLY A 1 242 ? 11.087 -5.435 -26.661 1.00 90.44 242 GLY A C 1
ATOM 1886 O O . GLY A 1 242 ? 12.280 -5.529 -26.379 1.00 90.44 242 GLY A O 1
ATOM 1887 N N . SER A 1 243 ? 10.594 -5.909 -27.802 1.00 91.25 243 SER A N 1
ATOM 1888 C CA . SER A 1 243 ? 11.455 -6.488 -28.832 1.00 91.25 243 SER A CA 1
ATOM 1889 C C . SER A 1 243 ? 11.029 -6.070 -30.231 1.00 91.25 243 SER A C 1
ATOM 1891 O O . SER A 1 243 ? 9.840 -5.863 -30.495 1.00 91.25 243 SER A O 1
ATOM 1893 N N . ALA A 1 244 ? 12.006 -5.965 -31.124 1.00 91.56 244 ALA A N 1
ATOM 1894 C CA . ALA A 1 244 ? 11.799 -5.716 -32.542 1.00 91.56 244 ALA A CA 1
ATOM 1895 C C . ALA A 1 244 ? 12.784 -6.553 -33.364 1.00 91.56 244 ALA A C 1
ATOM 1897 O O . ALA A 1 244 ? 13.952 -6.684 -33.002 1.00 91.56 244 ALA A O 1
ATOM 1898 N N . ALA A 1 245 ? 12.296 -7.153 -34.448 1.00 91.25 245 ALA A N 1
ATOM 1899 C CA . ALA A 1 245 ? 13.125 -7.942 -35.351 1.00 91.25 245 ALA A CA 1
ATOM 1900 C C . ALA A 1 245 ? 13.968 -7.029 -36.252 1.00 91.25 245 ALA A C 1
ATOM 1902 O O . ALA A 1 245 ? 13.486 -5.987 -36.693 1.00 91.25 245 ALA A O 1
ATOM 1903 N N . VAL A 1 246 ? 15.192 -7.461 -36.553 1.00 90.94 246 VAL A N 1
ATOM 1904 C CA . VAL A 1 246 ? 16.099 -6.838 -37.523 1.00 90.94 246 VAL A CA 1
ATOM 1905 C C . VAL A 1 246 ? 16.492 -7.892 -38.552 1.00 90.94 246 VAL A C 1
ATOM 1907 O O . VAL A 1 246 ? 17.118 -8.900 -38.222 1.00 90.94 246 VAL A O 1
ATOM 1910 N N . GLY A 1 247 ? 16.109 -7.683 -39.812 1.00 85.56 247 GLY A N 1
ATOM 1911 C CA . GLY A 1 247 ? 16.326 -8.674 -40.868 1.00 85.56 247 GLY A CA 1
ATOM 1912 C C . GLY A 1 247 ? 15.616 -10.007 -40.583 1.00 85.56 247 GLY A C 1
ATOM 1913 O O . GLY A 1 247 ? 14.510 -10.030 -40.045 1.00 85.56 247 GLY A O 1
ATOM 1914 N N . SER A 1 248 ? 16.241 -11.127 -40.962 1.00 80.88 248 SER A N 1
ATOM 1915 C CA . SER A 1 248 ? 15.670 -12.477 -40.803 1.00 80.88 248 SER A CA 1
ATOM 1916 C C . SER A 1 248 ? 16.105 -13.215 -39.531 1.00 80.88 248 SER A C 1
ATOM 1918 O O . SER A 1 248 ? 15.442 -14.175 -39.141 1.00 80.88 248 SER A O 1
ATOM 1920 N N . HIS A 1 249 ? 17.198 -12.789 -38.888 1.00 82.94 249 HIS A N 1
ATOM 1921 C CA . HIS A 1 249 ? 17.821 -13.502 -37.758 1.00 82.94 249 HIS A CA 1
ATOM 1922 C C . HIS A 1 249 ? 18.133 -12.613 -36.545 1.00 82.94 249 HIS A C 1
ATOM 1924 O O . HIS A 1 249 ? 18.452 -13.137 -35.475 1.00 82.94 249 HIS A O 1
ATOM 1930 N N . GLY A 1 250 ? 18.025 -11.290 -36.698 1.00 88.06 250 GLY A N 1
ATOM 1931 C CA . GLY A 1 250 ? 18.342 -10.321 -35.661 1.00 88.06 250 GLY A CA 1
ATOM 1932 C C . GLY A 1 250 ? 17.141 -9.948 -34.800 1.00 88.06 250 GLY A C 1
ATOM 1933 O O . GLY A 1 250 ? 16.006 -9.861 -35.274 1.00 88.06 250 GLY A O 1
ATOM 1934 N N . LEU A 1 251 ? 17.395 -9.682 -33.523 1.00 91.06 251 LEU A N 1
ATOM 1935 C CA . LEU A 1 251 ? 16.410 -9.156 -32.585 1.00 91.06 251 LEU A CA 1
ATOM 1936 C C . LEU A 1 251 ? 17.063 -8.075 -31.723 1.00 91.06 251 LEU A C 1
ATOM 1938 O O . LEU A 1 251 ? 18.086 -8.320 -31.088 1.00 91.06 251 LEU A O 1
ATOM 1942 N N . ILE A 1 252 ? 16.444 -6.902 -31.650 1.00 92.81 252 ILE A N 1
ATOM 1943 C CA . ILE A 1 252 ? 16.745 -5.924 -30.607 1.00 92.81 252 ILE A CA 1
ATOM 1944 C C . ILE A 1 252 ? 15.799 -6.170 -29.444 1.00 92.81 252 ILE A C 1
ATOM 1946 O O . ILE A 1 252 ? 14.578 -6.190 -29.614 1.00 92.81 252 ILE A O 1
ATOM 1950 N N . LEU A 1 253 ? 16.374 -6.353 -28.261 1.00 92.31 253 LEU A N 1
ATOM 1951 C CA . LEU A 1 253 ? 15.659 -6.445 -27.001 1.00 92.31 253 LEU A CA 1
ATOM 1952 C C . LEU A 1 253 ? 15.931 -5.185 -26.183 1.00 92.31 253 LEU A C 1
ATOM 1954 O O . LEU A 1 253 ? 17.083 -4.861 -25.912 1.00 92.31 253 LEU A O 1
ATOM 1958 N N . VAL A 1 254 ? 14.870 -4.521 -25.744 1.00 93.62 254 VAL A N 1
ATOM 1959 C CA . VAL A 1 254 ? 14.925 -3.394 -24.813 1.00 93.62 254 VAL A CA 1
ATOM 1960 C C . VAL A 1 254 ? 14.197 -3.781 -23.538 1.00 93.62 254 VAL A C 1
ATOM 1962 O O . VAL A 1 254 ? 13.109 -4.355 -23.575 1.00 93.62 254 VAL A O 1
ATOM 1965 N N . ALA A 1 255 ? 14.794 -3.460 -22.400 1.00 92.69 255 ALA A N 1
ATOM 1966 C CA . ALA A 1 255 ? 14.223 -3.699 -21.091 1.00 92.69 255 ALA A CA 1
ATOM 1967 C C . ALA A 1 255 ? 14.225 -2.401 -20.290 1.00 92.69 255 ALA A C 1
ATOM 1969 O O . ALA A 1 255 ? 15.291 -1.862 -19.999 1.00 92.69 255 ALA A O 1
ATOM 1970 N N . MET A 1 256 ? 13.048 -1.913 -19.903 1.00 92.38 256 MET A N 1
ATOM 1971 C CA . MET A 1 256 ? 12.923 -0.676 -19.125 1.00 92.38 256 MET A CA 1
ATOM 1972 C C . MET A 1 256 ? 12.516 -0.976 -17.682 1.00 92.38 256 MET A C 1
ATOM 1974 O O . MET A 1 256 ? 11.672 -1.851 -17.467 1.00 92.38 256 MET A O 1
ATOM 1978 N N . PRO A 1 257 ? 13.082 -0.277 -16.687 1.00 91.81 257 PRO A N 1
ATOM 1979 C CA . PRO A 1 257 ? 12.760 -0.506 -15.290 1.00 91.81 257 PRO A CA 1
ATOM 1980 C C . PRO A 1 257 ? 11.374 0.058 -14.962 1.00 91.81 257 PRO A C 1
ATOM 1982 O O . PRO A 1 257 ? 11.040 1.197 -15.284 1.00 91.81 257 PRO A O 1
ATOM 1985 N N . LEU A 1 258 ? 10.565 -0.736 -14.276 1.00 87.94 258 LEU A N 1
ATOM 1986 C CA . LEU A 1 258 ? 9.319 -0.301 -13.667 1.00 87.94 258 LEU A CA 1
ATOM 1987 C C . LEU A 1 258 ? 9.589 0.263 -12.261 1.00 87.94 258 LEU A C 1
ATOM 1989 O O . LEU A 1 258 ? 10.554 -0.136 -11.598 1.00 87.94 258 LEU A O 1
ATOM 1993 N N . PRO A 1 259 ? 8.731 1.174 -11.766 1.00 82.62 259 PRO A N 1
ATOM 1994 C CA . PRO A 1 259 ? 8.838 1.692 -10.409 1.00 82.62 259 PRO A CA 1
ATOM 1995 C C . PRO A 1 259 ? 8.868 0.576 -9.357 1.00 82.62 259 PRO A C 1
ATOM 1997 O O . PRO A 1 259 ? 8.246 -0.478 -9.506 1.00 82.62 259 PRO A O 1
ATOM 2000 N N . LYS A 1 260 ? 9.567 0.826 -8.245 1.00 76.62 260 LYS A N 1
ATOM 2001 C CA . LYS A 1 260 ? 9.658 -0.128 -7.131 1.00 76.62 260 LYS A CA 1
ATOM 2002 C C . LYS A 1 260 ? 8.254 -0.539 -6.658 1.00 76.62 260 LYS A C 1
ATOM 2004 O O . LYS A 1 260 ? 7.365 0.301 -6.546 1.00 76.62 260 LYS A O 1
ATOM 2009 N N . ASN A 1 261 ? 8.085 -1.821 -6.326 1.00 67.81 261 ASN A N 1
ATOM 2010 C CA . ASN A 1 261 ? 6.841 -2.436 -5.828 1.00 67.81 261 ASN A CA 1
ATOM 2011 C C . ASN A 1 261 ? 5.685 -2.584 -6.842 1.00 67.81 261 ASN A C 1
ATOM 2013 O O . ASN A 1 261 ? 4.562 -2.876 -6.429 1.00 67.81 261 ASN A O 1
ATOM 2017 N N . PHE A 1 262 ? 5.939 -2.460 -8.148 1.00 70.12 262 PHE A N 1
ATOM 2018 C CA . PHE A 1 262 ? 4.911 -2.606 -9.185 1.00 70.12 262 PHE A CA 1
ATOM 2019 C C . PHE A 1 262 ? 4.264 -4.009 -9.238 1.00 70.12 262 PHE A C 1
ATOM 2021 O O . PHE A 1 262 ? 3.049 -4.130 -9.114 1.00 70.12 262 PHE A O 1
ATOM 2028 N N . SER A 1 263 ? 5.042 -5.096 -9.280 1.00 61.34 263 SER A N 1
ATOM 2029 C CA . SER A 1 263 ? 4.511 -6.474 -9.180 1.00 61.34 263 SER A CA 1
ATOM 2030 C C . SER A 1 263 ? 3.598 -6.707 -7.967 1.00 61.34 263 SER A C 1
ATOM 2032 O O . SER A 1 263 ? 2.616 -7.447 -8.043 1.00 61.34 263 SER A O 1
ATOM 2034 N N . GLY A 1 264 ? 3.908 -6.074 -6.829 1.00 59.69 264 GLY A N 1
ATOM 2035 C CA . GLY A 1 264 ? 3.148 -6.228 -5.587 1.00 59.69 264 GLY A CA 1
ATOM 2036 C C . GLY A 1 264 ? 1.725 -5.667 -5.672 1.00 59.69 264 GLY A C 1
ATOM 2037 O O . GLY A 1 264 ? 0.834 -6.168 -4.981 1.00 59.69 264 GLY A O 1
ATOM 2038 N N . SER A 1 265 ? 1.489 -4.673 -6.537 1.00 58.09 265 SER A N 1
ATOM 2039 C CA . SER A 1 265 ? 0.154 -4.116 -6.781 1.00 58.09 265 SER A CA 1
ATOM 2040 C C . SER A 1 265 ? -0.658 -4.945 -7.786 1.00 58.09 265 SER A C 1
ATOM 2042 O O . SER A 1 265 ? -1.880 -5.014 -7.650 1.00 58.09 265 SER A O 1
ATOM 2044 N N . LEU A 1 266 ? -0.004 -5.647 -8.722 1.00 55.94 266 LEU A N 1
ATOM 2045 C CA . LEU A 1 266 ? -0.659 -6.501 -9.724 1.00 55.94 266 LEU A CA 1
ATOM 2046 C C . LEU A 1 266 ? -1.011 -7.907 -9.201 1.00 55.94 266 LEU A C 1
ATOM 2048 O O . LEU A 1 266 ? -2.130 -8.385 -9.400 1.00 55.94 266 LEU A O 1
ATOM 2052 N N . VAL A 1 267 ? -0.095 -8.569 -8.479 1.00 48.06 267 VAL A N 1
ATOM 2053 C CA . VAL A 1 267 ? -0.280 -9.956 -7.993 1.00 48.06 267 VAL A CA 1
ATOM 2054 C C . VAL A 1 267 ? -1.452 -10.073 -7.014 1.00 48.06 267 VAL A C 1
ATOM 2056 O O . VAL A 1 267 ? -2.138 -11.093 -6.976 1.00 48.06 267 VAL A O 1
ATOM 2059 N N . ARG A 1 268 ? -1.768 -9.004 -6.274 1.00 48.16 268 ARG A N 1
ATOM 2060 C CA . ARG A 1 268 ? -2.902 -8.993 -5.338 1.00 48.16 268 ARG A CA 1
ATOM 2061 C C . ARG A 1 268 ? -4.271 -9.086 -6.025 1.00 48.16 268 ARG A C 1
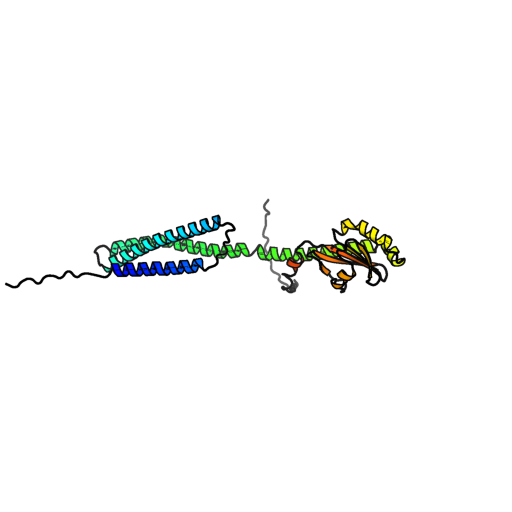ATOM 2063 O O . ARG A 1 268 ? -5.260 -9.316 -5.333 1.00 48.16 268 ARG A O 1
ATOM 2070 N N . HIS A 1 269 ? -4.335 -8.896 -7.345 1.00 47.09 269 HIS A N 1
ATOM 2071 C CA . HIS A 1 269 ? -5.579 -8.875 -8.115 1.00 47.09 269 HIS A CA 1
ATOM 2072 C C . HIS A 1 269 ? -5.728 -10.050 -9.097 1.00 47.09 269 HIS A C 1
ATOM 2074 O O . HIS A 1 269 ? -6.832 -10.292 -9.577 1.00 47.09 269 HIS A O 1
ATOM 2080 N N . HIS A 1 270 ? -4.681 -10.845 -9.356 1.00 42.03 270 HIS A N 1
ATOM 2081 C CA . HIS A 1 270 ? -4.797 -12.017 -10.243 1.00 42.03 270 HIS A CA 1
ATOM 2082 C C . HIS A 1 270 ? -5.630 -13.174 -9.642 1.00 42.03 270 HIS A C 1
ATOM 2084 O O . HIS A 1 270 ? -5.924 -14.147 -10.326 1.00 42.03 270 HIS A O 1
ATOM 2090 N N . LEU A 1 271 ? -6.069 -13.050 -8.380 1.00 37.19 271 LEU A N 1
ATOM 2091 C CA . LEU A 1 271 ? -7.069 -13.927 -7.748 1.00 37.19 271 LEU A CA 1
ATOM 2092 C C . LEU A 1 271 ? -8.524 -13.516 -8.035 1.00 37.19 271 LEU A C 1
ATOM 2094 O O . LEU A 1 271 ? -9.447 -14.213 -7.619 1.00 37.19 271 LEU A O 1
ATOM 2098 N N . VAL A 1 272 ? -8.751 -12.407 -8.741 1.00 41.88 272 VAL A N 1
ATOM 2099 C CA . VAL A 1 272 ? -10.081 -11.997 -9.199 1.00 41.88 272 VAL A CA 1
ATOM 2100 C C . VAL A 1 272 ? -10.105 -12.186 -10.710 1.00 41.88 272 VAL A C 1
ATOM 2102 O O . VAL A 1 272 ? -9.556 -11.379 -11.457 1.00 41.88 272 VAL A O 1
ATOM 2105 N N . GLY A 1 273 ? -10.671 -13.315 -11.144 1.00 32.69 273 GLY A N 1
ATOM 2106 C CA . GLY A 1 273 ? -10.803 -13.666 -12.557 1.00 32.69 273 GLY A CA 1
ATOM 2107 C C . GLY A 1 273 ? -11.551 -12.598 -13.369 1.00 32.69 273 GLY A C 1
ATOM 2108 O O . GLY A 1 273 ? -12.214 -11.729 -12.794 1.00 32.69 273 GLY A O 1
ATOM 2109 N N . PRO A 1 274 ? -11.455 -12.640 -14.708 1.00 33.91 274 PRO A N 1
ATOM 2110 C CA . PRO A 1 274 ? -12.115 -11.666 -15.566 1.00 33.91 274 PRO A CA 1
ATOM 2111 C C . PRO A 1 274 ? -13.631 -11.723 -15.346 1.00 33.91 274 PRO A C 1
ATOM 2113 O O . PRO A 1 274 ? -14.272 -12.738 -15.615 1.00 33.91 274 PRO A O 1
ATOM 2116 N N . VAL A 1 275 ? -14.214 -10.628 -14.854 1.00 42.84 275 VAL A N 1
ATOM 2117 C CA . VAL A 1 275 ? -15.668 -10.449 -14.857 1.00 42.84 275 VAL A CA 1
ATOM 2118 C C . VAL A 1 275 ? -16.064 -10.200 -16.306 1.00 42.84 275 VAL A C 1
ATOM 2120 O O . VAL A 1 275 ? -15.799 -9.139 -16.869 1.00 42.84 275 VAL A O 1
ATOM 2123 N N . SER A 1 276 ? -16.666 -11.211 -16.921 1.00 33.62 276 SER A N 1
ATOM 2124 C CA . SER A 1 276 ? -17.310 -11.112 -18.220 1.00 33.62 276 SER A CA 1
ATOM 2125 C C . SER A 1 276 ? -18.427 -10.072 -18.142 1.00 33.62 276 SER A C 1
ATOM 2127 O O . SER A 1 276 ? -19.493 -10.301 -17.573 1.00 33.62 276 SER A O 1
ATOM 2129 N N . PHE A 1 277 ? -18.176 -8.898 -18.716 1.00 37.19 277 PHE A N 1
ATOM 2130 C CA . PHE A 1 277 ? -19.203 -7.888 -18.921 1.00 37.19 277 PHE A CA 1
ATOM 2131 C C . PHE A 1 277 ? -20.135 -8.394 -20.026 1.00 37.19 277 PHE A C 1
ATOM 2133 O O . PHE A 1 277 ? -19.853 -8.269 -21.217 1.00 37.19 277 PHE A O 1
ATOM 2140 N N . GLN A 1 278 ? -21.235 -9.033 -19.634 1.00 34.81 278 GLN A N 1
ATOM 2141 C CA . GLN A 1 278 ? -22.306 -9.385 -20.555 1.00 34.81 278 GLN A CA 1
ATOM 2142 C C . GLN A 1 278 ? -23.031 -8.087 -20.920 1.00 34.81 278 GLN A C 1
ATOM 2144 O O . GLN A 1 278 ? -23.850 -7.574 -20.156 1.00 34.81 278 GLN A O 1
ATOM 2149 N N . ALA A 1 279 ? -22.652 -7.515 -22.064 1.00 37.94 279 ALA A N 1
ATOM 2150 C CA . ALA A 1 279 ? -23.309 -6.358 -22.646 1.00 37.94 279 ALA A CA 1
ATOM 2151 C C . ALA A 1 279 ? -24.810 -6.651 -22.769 1.00 37.94 279 ALA A C 1
ATOM 2153 O O . ALA A 1 279 ? -25.230 -7.571 -23.470 1.00 37.94 279 ALA A O 1
ATOM 2154 N N . ARG A 1 280 ? -25.618 -5.890 -22.030 1.00 39.28 280 ARG A N 1
ATOM 2155 C CA . ARG A 1 280 ? -27.070 -5.937 -22.134 1.00 39.28 280 ARG A CA 1
ATOM 2156 C C . ARG A 1 280 ? -27.458 -5.218 -23.422 1.00 39.28 280 ARG A C 1
ATOM 2158 O O . ARG A 1 280 ? -27.338 -4.001 -23.515 1.00 39.28 280 ARG A O 1
ATOM 2165 N N . ASP A 1 281 ? -27.861 -6.010 -24.404 1.00 38.81 281 ASP A N 1
ATOM 2166 C CA . ASP A 1 281 ? -28.424 -5.595 -25.686 1.00 38.81 281 ASP A CA 1
ATOM 2167 C C . ASP A 1 281 ? -29.561 -4.564 -25.482 1.00 38.81 281 ASP A C 1
ATOM 2169 O O . ASP A 1 281 ? -30.499 -4.843 -24.725 1.00 38.81 281 ASP A O 1
ATOM 2173 N N . PRO A 1 282 ? -29.499 -3.364 -26.094 1.00 42.56 282 PRO A N 1
ATOM 2174 C CA . PRO A 1 282 ? -30.537 -2.347 -25.976 1.00 42.56 282 PRO A CA 1
ATOM 2175 C C . PRO A 1 282 ? -31.644 -2.487 -27.040 1.00 42.56 282 PRO A C 1
ATOM 2177 O O . PRO A 1 282 ? -32.290 -1.498 -27.380 1.00 42.56 282 PRO A O 1
ATOM 2180 N N . SER A 1 283 ? -31.913 -3.684 -27.569 1.00 44.47 283 SER A N 1
ATOM 2181 C CA . SER A 1 283 ? -33.065 -3.936 -28.451 1.00 44.47 283 SER A CA 1
ATOM 2182 C C . SER A 1 283 ? -34.274 -4.500 -27.684 1.00 44.47 283 SER A C 1
ATOM 2184 O O . SER A 1 283 ? -34.710 -5.634 -27.854 1.00 44.47 283 SER A O 1
ATOM 2186 N N . GLY A 1 284 ? -34.853 -3.676 -26.808 1.00 38.28 284 GLY A N 1
ATOM 2187 C CA . GLY A 1 284 ? -36.049 -4.015 -26.033 1.00 38.28 284 GLY A CA 1
ATOM 2188 C C . GLY A 1 284 ? -37.056 -2.873 -26.016 1.00 38.28 284 GLY A C 1
ATOM 2189 O O . GLY A 1 284 ? -37.001 -2.007 -25.152 1.00 38.28 284 GLY A O 1
ATOM 2190 N N . SER A 1 285 ? -37.958 -2.890 -26.996 1.00 42.12 285 SER A N 1
ATOM 2191 C CA . SER A 1 285 ? -39.163 -2.062 -27.127 1.00 42.12 285 SER A CA 1
ATOM 2192 C C . SER A 1 285 ? -39.859 -1.746 -25.792 1.00 42.12 285 SER A C 1
ATOM 2194 O O . SER A 1 285 ? -40.190 -2.644 -25.020 1.00 42.12 285 SER A O 1
ATOM 2196 N N . GLY A 1 286 ? -40.142 -0.463 -25.563 1.00 39.44 286 GLY A N 1
ATOM 2197 C CA . GLY A 1 286 ? -40.910 0.023 -24.419 1.00 39.44 286 GLY A CA 1
ATOM 2198 C C . GLY A 1 286 ? -41.341 1.470 -24.622 1.00 39.44 286 GLY A C 1
ATOM 2199 O O . GLY A 1 286 ? -40.797 2.384 -24.012 1.00 39.44 286 GLY A O 1
ATOM 2200 N N . ALA A 1 287 ? -42.300 1.685 -25.522 1.00 43.41 287 ALA A N 1
ATOM 2201 C CA . ALA A 1 287 ? -42.965 2.967 -25.703 1.00 43.41 287 ALA A CA 1
ATOM 2202 C C . ALA A 1 287 ? -43.670 3.399 -24.402 1.00 43.41 287 ALA A C 1
ATOM 2204 O O . ALA A 1 287 ? -44.593 2.734 -23.938 1.00 43.41 287 ALA A O 1
ATOM 2205 N N . GLY A 1 288 ? -43.263 4.537 -23.838 1.00 39.41 288 GLY A N 1
ATOM 2206 C CA . GLY A 1 288 ? -43.884 5.148 -22.663 1.00 39.41 288 GLY A CA 1
ATOM 2207 C C . GLY A 1 288 ? -43.698 6.662 -22.685 1.00 39.41 288 GLY A C 1
ATOM 2208 O O . GLY A 1 288 ? -42.585 7.161 -22.571 1.00 39.41 288 GLY A O 1
ATOM 2209 N N . ARG A 1 289 ? -44.799 7.385 -22.901 1.00 39.53 289 ARG A N 1
ATOM 2210 C CA . ARG A 1 289 ? -44.888 8.847 -23.013 1.00 39.53 289 ARG A CA 1
ATOM 2211 C C . ARG A 1 289 ? -44.447 9.575 -21.740 1.00 39.53 289 ARG A C 1
ATOM 2213 O O . ARG A 1 289 ? -44.891 9.217 -20.659 1.00 39.53 289 ARG A O 1
ATOM 2220 N N . GLY A 1 290 ? -43.794 10.718 -21.959 1.00 38.19 290 GLY A N 1
ATOM 2221 C CA . GLY A 1 290 ? -44.108 11.986 -21.294 1.00 38.19 290 GLY A CA 1
ATOM 2222 C C . GLY A 1 290 ? -43.484 12.223 -19.921 1.00 38.19 290 GLY A C 1
ATOM 2223 O O . GLY A 1 290 ? -43.893 11.620 -18.944 1.00 38.19 290 GLY A O 1
ATOM 2224 N N . HIS A 1 291 ? -42.573 13.194 -19.838 1.00 40.97 291 HIS A N 1
ATOM 2225 C CA . HIS A 1 291 ? -42.783 14.430 -19.075 1.00 40.97 291 HIS A CA 1
ATOM 2226 C C . HIS A 1 291 ? -41.560 15.345 -19.227 1.00 40.97 291 HIS A C 1
ATOM 2228 O O . HIS A 1 291 ? -40.436 14.973 -18.905 1.00 40.97 291 HIS A O 1
ATOM 2234 N N . ALA A 1 292 ? -41.801 16.554 -19.736 1.00 44.19 292 ALA A N 1
ATOM 2235 C CA . ALA A 1 292 ? -40.851 17.654 -19.706 1.00 44.19 292 ALA A CA 1
ATOM 2236 C C . ALA A 1 292 ? -40.607 18.074 -18.246 1.00 44.19 292 ALA A C 1
ATOM 2238 O O . ALA A 1 292 ? -41.560 18.312 -17.504 1.00 44.19 292 ALA A O 1
ATOM 2239 N N . GLY A 1 293 ? -39.338 18.154 -17.848 1.00 39.72 293 GLY A N 1
ATOM 2240 C CA . GLY A 1 293 ? -38.911 18.479 -16.490 1.00 39.72 293 GLY A CA 1
ATOM 2241 C C . GLY A 1 293 ? -37.590 19.239 -16.508 1.00 39.72 293 GLY A C 1
ATOM 2242 O O . GLY A 1 293 ? -36.518 18.652 -16.554 1.00 39.72 293 GLY A O 1
ATOM 2243 N N . ASN A 1 294 ? -37.739 20.557 -16.528 1.00 40.50 294 ASN A N 1
ATOM 2244 C CA . ASN A 1 294 ? -36.776 21.641 -16.362 1.00 40.50 294 ASN A CA 1
ATOM 2245 C C . ASN A 1 294 ? -35.640 21.355 -15.343 1.00 40.50 294 ASN A C 1
ATOM 2247 O O . ASN A 1 294 ? -35.928 21.019 -14.196 1.00 40.50 294 ASN A O 1
ATOM 2251 N N . PHE A 1 295 ? -34.375 21.581 -15.723 1.00 39.00 295 PHE A N 1
ATOM 2252 C CA . PHE A 1 295 ? -33.210 21.592 -14.819 1.00 39.00 295 PHE A CA 1
ATOM 2253 C C . PHE A 1 295 ? -32.429 22.911 -14.971 1.00 39.00 295 PHE A C 1
ATOM 2255 O O . PHE A 1 295 ? -32.003 23.218 -16.086 1.00 39.00 295 PHE A O 1
ATOM 2262 N N . PRO A 1 296 ? -32.189 23.675 -13.887 1.00 59.31 296 PRO A N 1
ATOM 2263 C CA . PRO A 1 296 ? -31.209 24.755 -13.872 1.00 59.31 296 PRO A CA 1
ATOM 2264 C C . PRO A 1 296 ? -29.858 24.279 -13.303 1.00 59.31 296 PRO A C 1
ATOM 2266 O O . PRO A 1 296 ? -29.808 23.524 -12.332 1.00 59.31 296 PRO A O 1
ATOM 2269 N N . TRP A 1 297 ? -28.763 24.752 -13.898 1.00 45.19 297 TRP A N 1
ATOM 2270 C CA . TRP A 1 297 ? -27.394 24.624 -13.382 1.00 45.19 297 TRP A CA 1
ATOM 2271 C C . TRP A 1 297 ? -27.123 25.703 -12.319 1.00 45.19 297 TRP A C 1
ATOM 2273 O O . TRP A 1 297 ? -27.532 26.846 -12.536 1.00 45.19 297 TRP A O 1
ATOM 2283 N N . PRO A 1 298 ? -26.425 25.410 -11.208 1.00 63.44 298 PRO A N 1
ATOM 2284 C CA . PRO A 1 298 ? -25.868 26.450 -10.353 1.00 63.44 298 PRO A CA 1
ATOM 2285 C C . PRO A 1 298 ? -24.489 26.898 -10.862 1.00 63.44 298 PRO A C 1
ATOM 2287 O O . PRO A 1 298 ? -23.707 26.086 -11.363 1.00 63.44 298 PRO A O 1
ATOM 2290 N N . ALA A 1 299 ? -24.245 28.203 -10.738 1.00 55.59 299 ALA A N 1
ATOM 2291 C CA . ALA A 1 299 ? -22.940 28.847 -10.869 1.00 55.59 299 ALA A CA 1
ATOM 2292 C C . ALA A 1 299 ? -22.045 28.566 -9.652 1.00 55.59 299 ALA A C 1
ATOM 2294 O O . ALA A 1 299 ? -22.609 28.316 -8.559 1.00 55.59 299 ALA A O 1
#

pLDDT: mean 73.69, std 17.06, range [32.69, 96.19]

Sequence (299 aa):
MVAPRPIRPELKPSSRKGVIVLLTLCILLLFGVLLALTSFDLPLNPDTNQQLLTFASLSALIFVLFLALTFVLVRNVLKLFAERRLGVLGSKFRTRLVVASLLLSFLPVIGMFFFAYVLMNRSIDKWFSTPVEEVRRDTATMASLLSQYAAQNARAEAKSIADSAETQRAFEGRNFSGVVEEFRHHEATLQGGFAVALDNGDAEASFGAPVPWSSLRAKIPTGKLSESPQSFTWSQTEYILGSAAVGSHGLILVAMPLPKNFSGSLVRHHLVGPVSFQARDPSGSGAGRGHAGNFPWPA

Secondary structure (DSSP, 8-state):
--PPPP--------HHHHHHHHHHHHHHHHHHHHHHHHHS--S---SSHHHHHHHHHHHHHHHHHHHHHHHHHHHHHHHHHHHHHTT-TTHHHHHHHHHHHHHHHHHHHHHHHHHHHHHHHHHHHHHHTTTHHHHHHHHHHHHHHHHHHHHHHHHHHHHHHHTSHHHHHHHHHT-THHHHHHHHHTTTTTTT-EEEEEETTEEEEEES-SS-HHHHHTTS--S-TTTS-EEEEETTEEEEEEEEEETTTEEEEEEEEPPTTHHHHHHTTTTS-----------------------PPP-

Radius of gyration: 41.19 Å; chains: 1; bounding box: 76×47×137 Å